Protein AF-A0A8A6FVB4-F1 (afdb_monomer)

Foldseek 3Di:
DKWKAFPVRHTQDDDQAADDLVSVVVSQVVLVHLVGMQMADDLVSYDVVRLLVSLVSCLVRPHDLLSYDDDQDDLSSLLSCVVSPHDQQDADPQLAGNQLNYDPSSVVSCLVVPDAPVSHALCNQFRPDPDPVPPQFTFGSNQADPVDGQEGNLSSLVVCLVSVNQAQVCQVSRGGPHRPLLRCQAPRHDRHPPVSSLSSLRRHLAADDPLVRLPPPSCVQSSLSSLLVNLVNDPDNVVSLVVVVVSCVVVVHDCVVSPSNVVSCCVPPVVNVVVVVVVPPPPPPPDDDD

Solvent-accessible surface area (backbone atoms only — not comparable to full-atom values): 16698 Å² total; per-residue (Å²): 64,39,38,32,21,32,82,85,67,51,78,63,44,76,39,77,86,63,86,56,62,68,62,51,50,50,36,27,58,75,46,75,33,58,90,30,50,45,63,49,48,45,57,76,75,43,60,68,70,56,35,43,52,45,54,54,47,43,50,73,71,65,41,71,62,68,66,53,68,80,85,69,50,53,46,69,46,40,40,47,42,48,74,76,65,37,64,56,81,44,61,44,98,80,48,40,38,55,55,36,70,52,45,71,66,26,50,50,47,43,51,77,71,62,57,62,60,84,80,54,52,58,67,37,25,38,83,86,69,82,80,64,91,69,87,65,69,53,6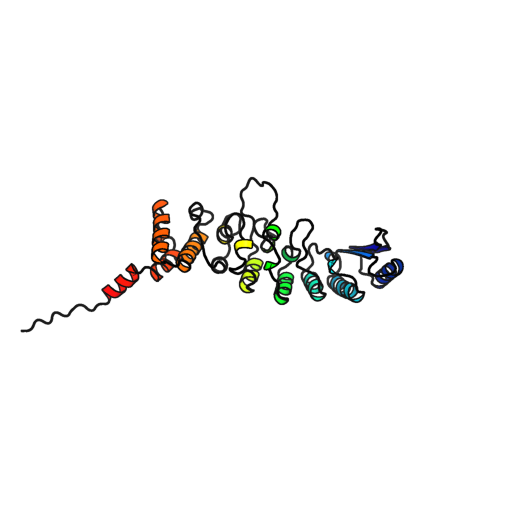6,25,42,66,31,50,28,92,87,41,85,69,22,58,26,62,67,51,47,50,49,33,46,76,69,56,61,46,27,55,91,53,47,72,50,47,31,46,85,51,55,50,70,69,37,38,44,17,91,60,26,35,75,60,55,70,70,54,47,53,53,56,53,66,33,43,75,66,62,79,84,54,78,98,48,51,79,38,80,44,19,66,69,43,35,30,56,49,51,30,46,29,36,74,50,40,93,53,46,62,66,39,48,53,50,54,53,51,53,29,57,73,73,72,49,70,62,82,79,32,61,60,30,47,56,46,45,66,73,63,40,61,66,65,53,49,51,60,58,63,75,66,58,77,80,82,77,81,77,79,83,129

pLDDT: mean 84.88, std 13.74, range [42.31, 97.19]

Radius of gyration: 28.23 Å; Cα contacts (8 Å, |Δi|>4): 369; chains: 1; bounding box: 99×27×80 Å

Secondary structure (DSSP, 8-state):
-EEEEETT--EEEEESS---HHHHHHHHHHTTSGGGEEEEE-GGGS-HHHHHHHHHHHHHTT--GGGS--SS--HHHHHHHHHTT--TTPBPTTS-BGGGGS-HHHHHHHHHTT--GGGS-HHHHS---S--SS-PPPPPGGGB-SSSTT-B-HHHHHHHHHTTSSSTTTGGGS-SSS-HHHHTTSTTT----HHHHHHHHHH-S-----HHHHTSGGGTTHHHHHHHHHHHH-S-HHHHHHHHHHHHHHHT--GGG-HHHHHHHHHH-HHHHHHHHHTTSPP-------

Structure (mmCIF, N/CA/C/O backbone):
data_AF-A0A8A6FVB4-F1
#
_entry.id   AF-A0A8A6FVB4-F1
#
loop_
_atom_site.group_PDB
_atom_site.id
_atom_site.type_symbol
_atom_site.label_atom_id
_atom_site.label_alt_id
_atom_site.label_comp_id
_atom_site.label_asym_id
_atom_site.label_entity_id
_atom_site.label_seq_id
_atom_site.pdbx_PDB_ins_code
_atom_site.Cartn_x
_atom_site.Cartn_y
_atom_site.Cartn_z
_atom_site.occupancy
_atom_site.B_iso_or_equiv
_atom_site.auth_seq_id
_atom_site.auth_comp_id
_atom_site.auth_asym_id
_atom_site.auth_atom_id
_atom_site.pdbx_PDB_model_num
ATOM 1 N N . MET A 1 1 ? -20.499 7.536 20.584 1.00 84.31 1 MET A N 1
ATOM 2 C CA . MET A 1 1 ? -21.683 7.000 21.257 1.00 84.31 1 MET A CA 1
ATOM 3 C C . MET A 1 1 ? -21.314 5.601 21.661 1.00 84.31 1 MET A C 1
ATOM 5 O O . MET A 1 1 ? -20.712 4.905 20.849 1.00 84.31 1 MET A O 1
ATOM 9 N N . MET A 1 2 ? -21.698 5.195 22.862 1.00 88.88 2 MET A N 1
ATOM 10 C CA . MET A 1 2 ? -21.526 3.835 23.335 1.00 88.88 2 MET A CA 1
ATOM 11 C C . MET A 1 2 ? -22.888 3.245 23.672 1.00 88.88 2 MET A C 1
ATOM 13 O O . MET A 1 2 ? -23.734 3.893 24.294 1.00 88.88 2 MET A O 1
ATOM 17 N N . SER A 1 3 ? -23.097 2.004 23.263 1.00 91.31 3 SER A N 1
ATOM 18 C CA . SER A 1 3 ? -24.217 1.189 23.711 1.00 91.31 3 SER A CA 1
ATOM 19 C C . SER A 1 3 ? -23.761 -0.236 23.959 1.00 91.31 3 SER A C 1
ATOM 21 O O . SER A 1 3 ? -22.979 -0.778 23.179 1.00 91.31 3 SER A O 1
ATOM 23 N N . ILE A 1 4 ? -24.294 -0.834 25.019 1.00 92.56 4 ILE A N 1
ATOM 24 C CA . ILE A 1 4 ? -24.081 -2.235 25.369 1.00 92.56 4 ILE A CA 1
ATOM 25 C C . ILE A 1 4 ? -25.423 -2.940 25.290 1.00 92.56 4 ILE A C 1
ATOM 27 O O . ILE A 1 4 ? -26.396 -2.481 25.897 1.00 92.56 4 ILE A O 1
ATOM 31 N N . SER A 1 5 ? -25.463 -4.049 24.566 1.00 94.12 5 SER A N 1
ATOM 32 C CA . SER A 1 5 ? -26.614 -4.952 24.531 1.00 94.12 5 SER A CA 1
ATOM 33 C C . SER A 1 5 ? -26.205 -6.335 25.022 1.00 94.12 5 SER A C 1
ATOM 35 O O . SER A 1 5 ? -25.024 -6.664 24.978 1.00 94.12 5 SER A O 1
ATOM 37 N N . ASP A 1 6 ? -27.154 -7.135 25.504 1.00 92.94 6 ASP A N 1
ATOM 38 C CA . ASP A 1 6 ? -26.913 -8.572 25.661 1.00 92.94 6 ASP A CA 1
ATOM 39 C C . ASP A 1 6 ? -26.906 -9.281 24.294 1.00 92.94 6 ASP A C 1
ATOM 41 O O . ASP A 1 6 ? -27.290 -8.699 23.276 1.00 92.94 6 ASP A O 1
ATOM 45 N N . THR A 1 7 ? -26.523 -10.557 24.270 1.00 89.06 7 THR A N 1
ATOM 46 C CA . THR A 1 7 ? -26.498 -11.388 23.048 1.00 89.06 7 THR A CA 1
ATOM 47 C C . THR A 1 7 ? -27.869 -11.610 22.397 1.00 89.06 7 THR A C 1
ATOM 49 O O . THR A 1 7 ? -27.941 -12.112 21.276 1.00 89.06 7 THR A O 1
ATOM 52 N N . ASN A 1 8 ? -28.970 -11.232 23.059 1.00 91.31 8 ASN A N 1
ATOM 53 C CA . ASN A 1 8 ? -30.320 -11.234 22.484 1.00 91.31 8 ASN A CA 1
ATOM 54 C C . ASN A 1 8 ? -30.717 -9.854 21.923 1.00 91.31 8 ASN A C 1
ATOM 56 O O . ASN A 1 8 ? -31.862 -9.662 21.509 1.00 91.31 8 ASN A O 1
ATOM 60 N N . GLY A 1 9 ? -29.801 -8.881 21.926 1.00 89.38 9 GLY A N 1
ATOM 61 C CA . GLY A 1 9 ? -30.025 -7.520 21.447 1.00 89.38 9 GLY A CA 1
ATOM 62 C C . GLY A 1 9 ? -30.782 -6.621 22.428 1.00 89.38 9 GLY A C 1
ATOM 63 O O . GLY A 1 9 ? -31.207 -5.526 22.052 1.00 89.38 9 GLY A O 1
ATOM 64 N N . LYS A 1 10 ? -30.973 -7.037 23.687 1.00 93.81 10 LYS A N 1
ATOM 65 C CA . LYS A 1 10 ? -31.591 -6.175 24.699 1.00 93.81 10 LYS A CA 1
ATOM 66 C C . LYS A 1 10 ? -30.580 -5.128 25.149 1.00 93.81 10 LYS A C 1
ATOM 68 O O . LYS A 1 10 ? -29.542 -5.461 25.713 1.00 93.81 10 LYS A O 1
ATOM 73 N N . LEU A 1 11 ? -30.923 -3.855 24.971 1.00 94.69 11 LEU A N 1
ATOM 74 C CA . LEU A 1 11 ? -30.103 -2.735 25.428 1.00 94.69 11 LEU A CA 1
ATOM 75 C C . LEU A 1 11 ? -29.958 -2.749 26.961 1.00 94.69 11 LEU A C 1
ATOM 77 O O . LEU A 1 11 ? -30.953 -2.708 27.688 1.00 94.69 11 LEU A O 1
ATOM 81 N N . LEU A 1 12 ? -28.716 -2.768 27.441 1.00 92.75 12 LEU A N 1
ATOM 82 C CA . LEU A 1 12 ? -28.356 -2.752 28.862 1.00 92.75 12 LEU A CA 1
ATOM 83 C C . LEU A 1 12 ? -27.823 -1.391 29.308 1.00 92.75 12 LEU A C 1
ATOM 85 O O . LEU A 1 12 ? -28.055 -0.982 30.444 1.00 92.75 12 LEU A O 1
ATOM 89 N N . TYR A 1 13 ? -27.123 -0.696 28.412 1.00 92.50 13 TYR A N 1
ATOM 90 C CA . TYR A 1 13 ? -26.502 0.595 28.679 1.00 92.50 13 TYR A CA 1
ATOM 91 C C . TYR A 1 13 ? -26.413 1.429 27.403 1.00 92.50 13 TYR A C 1
ATOM 93 O O . TYR A 1 13 ? -26.192 0.899 26.312 1.00 92.50 13 TYR A O 1
ATOM 101 N N . ARG A 1 14 ? -26.559 2.748 27.543 1.00 90.50 14 ARG A N 1
ATOM 102 C CA . ARG A 1 14 ? -26.320 3.712 26.471 1.00 90.50 14 ARG A CA 1
ATOM 103 C C . ARG A 1 14 ? -25.822 5.021 27.060 1.00 90.50 14 ARG A C 1
ATOM 105 O O . ARG A 1 14 ? -26.507 5.607 27.892 1.00 90.50 14 ARG A O 1
ATOM 112 N N . ASN A 1 15 ? -24.693 5.508 26.560 1.00 85.06 15 ASN A N 1
ATOM 113 C CA . ASN A 1 15 ? -24.160 6.815 26.919 1.00 85.06 15 ASN A CA 1
ATOM 114 C C . ASN A 1 15 ? -23.608 7.529 25.677 1.00 85.06 15 ASN A C 1
ATOM 116 O O . ASN A 1 15 ? -23.059 6.920 24.754 1.00 85.06 15 ASN A O 1
ATOM 120 N N . LEU A 1 16 ? -23.834 8.836 25.624 1.00 80.56 16 LEU A N 1
ATOM 121 C CA . LEU A 1 16 ? -23.449 9.704 24.515 1.00 80.56 16 LEU A CA 1
ATOM 122 C C . LEU A 1 16 ? -22.300 10.644 24.872 1.00 80.56 16 LEU A C 1
ATOM 124 O O .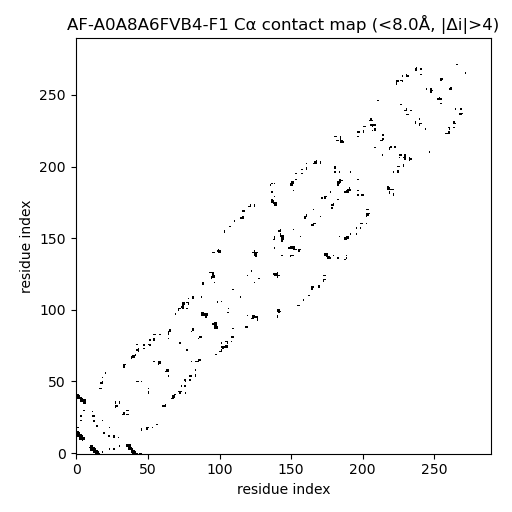 LEU A 1 16 ? -21.694 11.190 23.956 1.00 80.56 16 LEU A O 1
ATOM 128 N N . THR A 1 17 ? -22.025 10.843 26.159 1.00 80.81 17 THR A N 1
ATOM 129 C CA . THR A 1 17 ? -21.147 11.913 26.641 1.00 80.81 17 THR A CA 1
ATOM 130 C C . THR A 1 17 ? -19.840 11.399 27.213 1.00 80.81 17 THR A C 1
ATOM 132 O O . THR A 1 17 ? -18.850 12.108 27.104 1.00 80.81 17 THR A O 1
ATOM 135 N N . GLU A 1 18 ? -19.831 10.192 27.785 1.00 84.88 18 GLU A N 1
ATOM 136 C CA . GLU A 1 18 ? -18.627 9.602 28.379 1.00 84.88 18 GLU A CA 1
ATOM 137 C C . GLU A 1 18 ? -18.590 8.061 28.296 1.00 84.88 18 GLU A C 1
ATOM 139 O O . GLU A 1 18 ? -19.609 7.412 28.030 1.00 84.88 18 GLU A O 1
ATOM 144 N N . ILE A 1 19 ? -17.410 7.485 28.539 1.00 86.00 19 ILE A N 1
ATOM 145 C CA . ILE A 1 19 ? -17.145 6.059 28.764 1.00 86.00 19 ILE A CA 1
ATOM 146 C C . ILE A 1 19 ? -17.158 5.813 30.283 1.00 86.00 19 ILE A C 1
ATOM 148 O O . ILE A 1 19 ? -16.117 5.741 30.939 1.00 86.00 19 ILE A O 1
ATOM 152 N N . ASN A 1 20 ? -18.359 5.704 30.858 1.00 89.69 20 ASN A N 1
ATOM 153 C CA . ASN A 1 20 ? -18.535 5.494 32.298 1.00 89.69 20 ASN A CA 1
ATOM 154 C C . ASN A 1 20 ? -18.229 4.035 32.685 1.00 89.69 20 ASN A C 1
ATOM 156 O O . ASN A 1 20 ? -19.028 3.135 32.430 1.00 89.69 20 ASN A O 1
ATOM 160 N N . GLN A 1 21 ? -17.058 3.800 33.280 1.00 91.75 21 GLN A N 1
ATOM 161 C CA . GLN A 1 21 ? -16.557 2.452 33.577 1.00 91.75 21 GLN A CA 1
ATOM 162 C C . GLN A 1 21 ? -17.437 1.681 34.570 1.00 91.75 21 GLN A C 1
ATOM 164 O O . GLN A 1 21 ? -17.642 0.482 34.376 1.00 91.75 21 GLN A O 1
ATOM 169 N N . ASP A 1 22 ? -17.990 2.355 35.581 1.00 92.88 22 ASP A N 1
ATOM 170 C CA . ASP A 1 22 ? -18.836 1.721 36.597 1.00 92.88 22 ASP A CA 1
ATOM 171 C C . ASP A 1 22 ? -20.142 1.211 35.975 1.00 92.88 22 ASP A C 1
ATOM 173 O O . ASP A 1 22 ? -20.495 0.043 36.141 1.00 92.88 22 ASP A O 1
ATOM 177 N N . ASP A 1 23 ? -20.806 2.037 35.162 1.00 92.19 23 ASP A N 1
ATOM 178 C CA . ASP A 1 23 ? -22.029 1.634 34.460 1.00 92.19 23 ASP A CA 1
ATOM 179 C C . ASP A 1 23 ? -21.782 0.496 33.451 1.00 92.19 23 ASP A C 1
ATOM 181 O O . ASP A 1 23 ? -22.646 -0.362 33.238 1.00 92.19 23 ASP A O 1
ATOM 185 N N . ILE A 1 24 ? -20.599 0.467 32.823 1.00 92.88 24 ILE A N 1
ATOM 186 C CA . ILE A 1 24 ? -20.194 -0.616 31.915 1.00 92.88 24 ILE A CA 1
ATOM 187 C C . ILE A 1 24 ? -20.028 -1.929 32.692 1.00 92.88 24 ILE A C 1
ATOM 189 O O . ILE A 1 24 ? -20.517 -2.969 32.241 1.00 92.88 24 ILE A O 1
ATOM 193 N N . ILE A 1 25 ? -19.383 -1.897 33.863 1.00 94.44 25 ILE A N 1
ATOM 194 C CA . ILE A 1 25 ? -19.253 -3.069 34.745 1.00 94.44 25 ILE A CA 1
ATOM 195 C C . ILE A 1 25 ? -20.639 -3.553 35.177 1.00 94.44 25 ILE A C 1
ATOM 197 O O . ILE A 1 25 ? -20.926 -4.748 35.093 1.00 94.44 25 ILE A O 1
ATOM 201 N N . ASP A 1 26 ? -21.522 -2.639 35.565 1.00 94.81 26 ASP A N 1
ATOM 202 C CA . ASP A 1 26 ? -22.903 -2.942 35.935 1.00 94.81 26 ASP A CA 1
ATOM 203 C C . ASP A 1 26 ? -23.663 -3.649 34.804 1.00 94.81 26 ASP A C 1
ATOM 205 O O . ASP A 1 26 ? -24.354 -4.648 35.033 1.00 94.81 26 ASP A O 1
ATOM 209 N N . ALA A 1 27 ? -23.519 -3.168 33.565 1.00 94.19 27 ALA A N 1
ATOM 210 C CA . ALA A 1 27 ? -24.113 -3.799 32.390 1.00 94.19 27 ALA A CA 1
ATOM 211 C C . ALA A 1 27 ? -23.565 -5.219 32.165 1.00 94.19 27 ALA A C 1
ATOM 213 O O . ALA A 1 27 ? -24.342 -6.145 31.925 1.00 94.19 27 ALA A O 1
ATOM 214 N N . ILE A 1 28 ? -22.251 -5.412 32.313 1.00 93.88 28 ILE A N 1
ATOM 215 C CA . ILE A 1 28 ? -21.594 -6.724 32.204 1.00 93.88 28 ILE A CA 1
ATOM 216 C C . ILE A 1 28 ? -22.111 -7.695 33.269 1.00 93.88 28 ILE A C 1
ATOM 218 O O . ILE A 1 28 ? -22.424 -8.848 32.963 1.00 93.88 28 ILE A O 1
ATOM 222 N N . VAL A 1 29 ? -22.229 -7.242 34.520 1.00 94.50 29 VAL A N 1
ATOM 223 C CA . VAL A 1 29 ? -22.747 -8.058 35.626 1.00 94.50 29 VAL A CA 1
ATOM 224 C C . VAL A 1 29 ? -24.200 -8.456 35.360 1.00 94.50 29 VAL A C 1
ATOM 226 O O . VAL A 1 29 ? -24.547 -9.626 35.524 1.00 94.50 29 VAL A O 1
ATOM 229 N N . ARG A 1 30 ? -25.041 -7.529 34.877 1.00 94.06 30 ARG A N 1
ATOM 230 C CA . ARG A 1 30 ? -26.443 -7.815 34.511 1.00 94.06 30 ARG A CA 1
ATOM 231 C C . ARG A 1 30 ? -26.568 -8.833 33.376 1.00 94.06 30 ARG A C 1
ATOM 233 O O . ARG A 1 30 ? -27.519 -9.610 33.379 1.00 94.06 30 ARG A O 1
ATOM 240 N N . ALA A 1 31 ? -25.621 -8.844 32.439 1.00 94.25 31 ALA A N 1
ATOM 241 C CA . ALA A 1 31 ? -25.533 -9.836 31.367 1.00 94.25 31 ALA A CA 1
ATOM 242 C C . ALA A 1 31 ? -24.949 -11.190 31.818 1.00 94.25 31 ALA A C 1
ATOM 244 O O . ALA A 1 31 ? -24.970 -12.160 31.061 1.00 94.25 31 ALA A O 1
ATOM 245 N N . GLY A 1 32 ? -24.411 -11.285 33.037 1.00 94.25 32 GLY A N 1
ATOM 246 C CA . GLY A 1 32 ? -23.771 -12.502 33.536 1.00 94.25 32 GLY A CA 1
ATOM 247 C C . GLY A 1 32 ? -22.358 -12.739 32.991 1.00 94.25 32 GLY A C 1
ATOM 248 O O . GLY A 1 32 ? -21.908 -13.883 32.980 1.00 94.25 32 GLY A O 1
ATOM 249 N N . GLY A 1 33 ? -21.660 -11.691 32.543 1.00 93.50 33 GLY A N 1
ATOM 250 C CA . GLY A 1 33 ? -20.258 -11.756 32.119 1.00 93.50 33 GLY A CA 1
ATOM 251 C C . GLY A 1 33 ? -19.965 -11.044 30.797 1.00 93.50 33 GLY A C 1
ATOM 252 O O . GLY A 1 33 ? -20.857 -10.791 29.993 1.00 93.50 33 GLY A O 1
ATOM 253 N N . VAL A 1 34 ? -18.683 -10.733 30.566 1.00 93.12 34 VAL A N 1
ATOM 254 C CA . VAL A 1 34 ? -18.222 -9.949 29.400 1.00 93.12 34 VAL A CA 1
ATOM 255 C C . VAL A 1 34 ? -18.472 -10.657 28.064 1.00 93.12 34 VAL A C 1
ATOM 257 O O . VAL A 1 34 ? -18.685 -10.007 27.050 1.00 93.12 34 VAL A O 1
ATOM 260 N N . ASN A 1 35 ? -18.531 -11.990 28.073 1.00 92.25 35 ASN A N 1
ATOM 261 C CA . ASN A 1 35 ? -18.813 -12.799 26.884 1.00 92.25 35 ASN A CA 1
ATOM 262 C C . ASN A 1 35 ? -20.296 -12.785 26.471 1.00 92.25 35 ASN A C 1
ATOM 264 O O . ASN A 1 35 ? -20.642 -13.357 25.443 1.00 92.25 35 ASN A O 1
ATOM 268 N N . ASN A 1 36 ? -21.169 -12.174 27.279 1.00 93.88 36 ASN A N 1
ATOM 269 C CA . ASN A 1 36 ? -22.613 -12.123 27.041 1.00 93.88 36 ASN A CA 1
ATOM 270 C C . ASN A 1 36 ? -23.084 -10.728 26.609 1.00 93.88 36 ASN A C 1
ATOM 272 O O . ASN A 1 36 ? -24.286 -10.454 26.659 1.00 93.88 36 ASN A O 1
ATOM 276 N N . ILE A 1 37 ? -22.157 -9.845 26.230 1.00 91.75 37 ILE A N 1
ATOM 277 C CA . ILE A 1 37 ? -22.471 -8.491 25.788 1.00 91.75 37 ILE A CA 1
ATOM 278 C C . ILE A 1 37 ? -21.871 -8.170 24.425 1.00 91.75 37 ILE A C 1
ATOM 280 O O . ILE A 1 37 ? -20.769 -8.600 24.098 1.00 91.75 37 ILE A O 1
ATOM 284 N N . ASP A 1 38 ? -22.574 -7.314 23.694 1.00 90.44 38 ASP A N 1
ATOM 285 C CA . ASP A 1 38 ? -22.092 -6.656 22.490 1.00 90.44 38 ASP A CA 1
ATOM 286 C C . ASP A 1 38 ? -21.903 -5.167 22.774 1.00 90.44 38 ASP A C 1
ATOM 288 O O . ASP A 1 38 ? -22.841 -4.472 23.188 1.00 90.44 38 ASP A O 1
ATOM 292 N N . ILE A 1 39 ? -20.689 -4.662 22.539 1.00 89.06 39 ILE A N 1
ATOM 293 C CA . ILE A 1 39 ? -20.368 -3.242 22.684 1.00 89.06 39 ILE A CA 1
ATOM 294 C C . ILE A 1 39 ? -20.286 -2.604 21.305 1.00 89.06 39 ILE A C 1
ATOM 296 O O . ILE A 1 39 ? -19.356 -2.849 20.536 1.00 89.06 39 ILE A O 1
ATOM 300 N N . PHE A 1 40 ? -21.216 -1.695 21.031 1.00 87.94 40 PHE A N 1
ATOM 301 C CA . PHE A 1 40 ? -21.043 -0.709 19.976 1.00 87.94 40 PHE A CA 1
ATOM 302 C C . PHE A 1 40 ? -20.422 0.542 20.591 1.00 87.94 40 PHE A C 1
ATOM 304 O O . PHE A 1 40 ? -21.018 1.163 21.472 1.00 87.94 40 PHE A O 1
ATOM 311 N N . ILE A 1 41 ? -19.236 0.921 20.120 1.00 86.12 41 ILE A N 1
ATOM 312 C CA . ILE A 1 41 ? -18.568 2.155 20.518 1.00 86.12 41 ILE A CA 1
ATOM 313 C C . ILE A 1 41 ? -18.049 2.881 19.283 1.00 86.12 41 ILE A C 1
ATOM 315 O O . ILE A 1 41 ? -17.305 2.328 18.480 1.00 86.12 41 ILE A O 1
ATOM 319 N N . ASP A 1 42 ? -18.461 4.133 19.150 1.00 84.56 42 ASP A N 1
ATOM 320 C CA . ASP A 1 42 ? -17.845 5.087 18.239 1.00 84.56 42 ASP A CA 1
ATOM 321 C C . ASP A 1 42 ? -16.823 5.896 19.040 1.00 84.56 42 ASP A C 1
ATOM 323 O O . ASP A 1 42 ? -17.201 6.739 19.856 1.00 84.56 42 ASP A O 1
ATOM 327 N N . LEU A 1 43 ? -15.542 5.562 18.873 1.00 84.62 43 LEU A N 1
ATOM 328 C CA . LEU A 1 43 ? -14.429 6.160 19.613 1.00 84.62 43 LEU A CA 1
ATOM 329 C C . LEU A 1 43 ? -14.089 7.577 19.132 1.00 84.62 43 LEU A C 1
ATOM 331 O O . LEU A 1 43 ? -13.418 8.304 19.862 1.00 84.62 43 LEU A O 1
ATOM 335 N N . ASP A 1 44 ? -14.550 7.972 17.942 1.00 79.31 44 ASP A N 1
ATOM 336 C CA . ASP A 1 44 ? -14.217 9.264 17.334 1.00 79.31 44 ASP A CA 1
ATOM 337 C C . ASP A 1 44 ? -15.050 10.422 17.913 1.00 79.31 44 ASP A C 1
ATOM 339 O O . ASP A 1 44 ? -14.702 11.588 17.729 1.00 79.31 44 ASP A O 1
ATOM 343 N N . VAL A 1 45 ? -16.123 10.136 18.663 1.00 83.88 45 VAL A N 1
ATOM 344 C CA . VAL A 1 45 ? -16.939 11.189 19.302 1.00 83.88 45 VAL A CA 1
ATOM 345 C C . VAL A 1 45 ? -16.450 11.619 20.687 1.00 83.88 45 VAL A C 1
ATOM 347 O O . VAL A 1 45 ? -16.942 12.615 21.216 1.00 83.88 45 VAL A O 1
ATOM 350 N N . TYR A 1 46 ? -15.557 10.849 21.309 1.00 85.75 46 TYR A N 1
ATOM 351 C CA . TYR A 1 46 ? -15.059 11.135 22.652 1.00 85.75 46 TYR A CA 1
ATOM 352 C C . TYR A 1 46 ? -13.744 11.916 22.562 1.00 85.75 46 TYR A C 1
ATOM 354 O O . TYR A 1 46 ? -13.013 11.798 21.572 1.00 85.75 46 TYR A O 1
ATOM 362 N N . PRO A 1 47 ? -13.392 12.711 23.590 1.00 88.69 47 PRO A N 1
ATOM 363 C CA . PRO A 1 47 ? -12.052 13.260 23.704 1.00 88.69 47 PRO A CA 1
ATOM 364 C C . PRO A 1 47 ? -11.011 12.147 23.575 1.00 88.69 47 PRO A C 1
ATOM 366 O O . PRO A 1 47 ? -11.107 11.114 24.228 1.00 88.69 47 PRO A O 1
ATOM 369 N N . GLN A 1 48 ? -9.968 12.379 22.783 1.00 88.88 48 GLN A N 1
ATOM 370 C CA . GLN A 1 48 ? -8.947 11.372 22.480 1.00 88.88 48 GLN A CA 1
ATOM 371 C C . GLN A 1 48 ? -8.400 10.643 23.720 1.00 88.88 48 GLN A C 1
ATOM 373 O O . GLN A 1 48 ? -8.211 9.428 23.692 1.00 88.88 48 GLN A O 1
ATOM 378 N N . LYS A 1 49 ? -8.138 11.380 24.809 1.00 90.75 49 LYS A N 1
ATOM 379 C CA . LYS A 1 49 ? -7.657 10.804 26.073 1.00 90.75 49 LYS A CA 1
ATOM 380 C C . LYS A 1 49 ? -8.637 9.764 26.623 1.00 90.75 49 LYS A C 1
ATOM 382 O O . LYS A 1 49 ? -8.214 8.695 27.046 1.00 90.75 49 LYS A O 1
ATOM 387 N N . GLU A 1 50 ? -9.923 10.079 26.580 1.00 90.94 50 GLU A N 1
ATOM 388 C CA . GLU A 1 50 ? -10.990 9.212 27.059 1.00 90.94 50 GLU A CA 1
ATOM 389 C C . GLU A 1 50 ? -11.141 7.973 26.175 1.00 90.94 50 GLU A C 1
ATOM 391 O O . GLU A 1 50 ? -11.208 6.866 26.699 1.00 90.94 50 GLU A O 1
ATOM 396 N N . SER A 1 51 ? -11.074 8.118 24.847 1.00 90.50 51 SER A N 1
ATOM 397 C CA . SER A 1 51 ? -11.080 6.973 23.924 1.00 90.50 51 SER A CA 1
ATOM 398 C C . SER A 1 51 ? -9.921 6.009 24.200 1.00 90.50 51 SER A C 1
ATOM 400 O O . SER A 1 51 ? -10.119 4.797 24.251 1.00 90.50 51 SER A O 1
ATOM 402 N N . VAL A 1 52 ? -8.712 6.537 24.422 1.0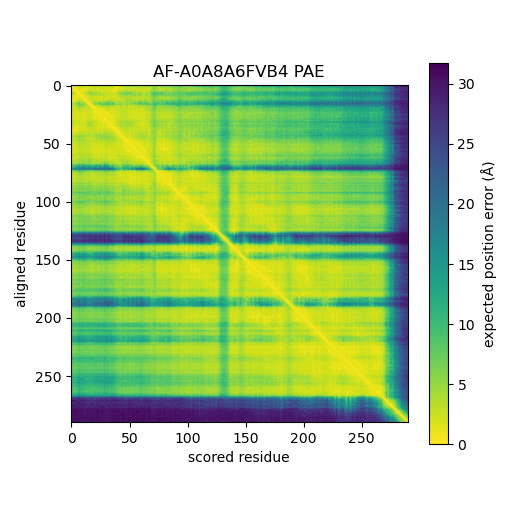0 91.94 52 VAL A N 1
ATOM 403 C CA . VAL A 1 52 ? -7.509 5.748 24.744 1.00 91.94 52 VAL A CA 1
ATOM 404 C C . VAL A 1 52 ? -7.651 5.028 26.089 1.00 91.94 52 VAL A C 1
ATOM 406 O O . VAL A 1 52 ? -7.357 3.836 26.187 1.00 91.94 52 VAL A O 1
ATOM 409 N N . GLU A 1 53 ? -8.116 5.724 27.130 1.00 93.12 53 GLU A N 1
ATOM 410 C CA . GLU A 1 53 ? -8.365 5.121 28.447 1.00 93.12 53 GLU A CA 1
ATOM 411 C C . GLU A 1 53 ? -9.479 4.064 28.380 1.00 93.12 53 GLU A C 1
ATOM 413 O O . GLU A 1 53 ? -9.334 2.984 28.954 1.00 93.12 53 GLU A O 1
ATOM 418 N N . GLY A 1 54 ? -10.531 4.320 27.602 1.00 91.81 54 GLY A N 1
ATOM 419 C CA . GLY A 1 54 ? -11.625 3.391 27.343 1.00 91.81 54 GLY A CA 1
ATOM 420 C C . GLY A 1 54 ? -11.166 2.103 26.660 1.00 91.81 54 GLY A C 1
ATOM 421 O O . GLY A 1 54 ? -11.522 1.020 27.115 1.00 91.81 54 GLY A O 1
ATOM 422 N N . ILE A 1 55 ? -10.318 2.184 25.629 1.00 93.25 55 ILE A N 1
ATOM 423 C CA . ILE A 1 55 ? -9.752 0.995 24.963 1.00 93.25 55 ILE A CA 1
ATOM 424 C C . ILE A 1 55 ? -8.976 0.121 25.961 1.00 93.25 55 ILE A C 1
ATOM 426 O O . ILE 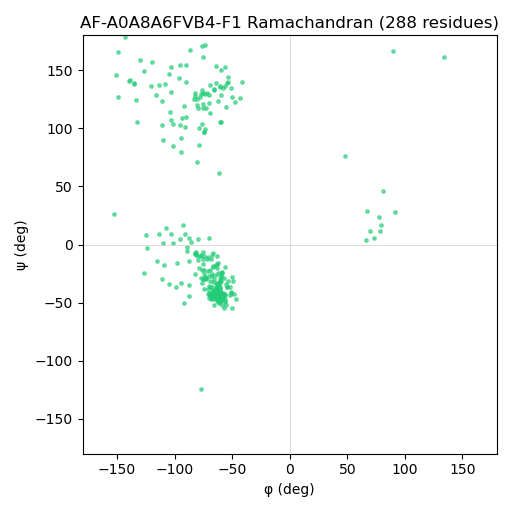A 1 55 ? -9.170 -1.097 26.010 1.00 93.25 55 ILE A O 1
ATOM 430 N N . ARG A 1 56 ? -8.120 0.733 26.790 1.00 95.00 56 ARG A N 1
ATOM 431 C CA . ARG A 1 56 ? -7.343 0.015 27.818 1.00 95.00 56 ARG A CA 1
ATOM 432 C C . ARG A 1 56 ? -8.241 -0.632 28.862 1.00 95.00 56 ARG A C 1
ATOM 434 O O . ARG A 1 56 ? -7.997 -1.769 29.265 1.00 95.00 56 ARG A O 1
ATOM 441 N N . PHE A 1 57 ? -9.280 0.079 29.287 1.00 94.44 57 PHE A N 1
ATOM 442 C CA . PHE A 1 57 ? -10.275 -0.444 30.211 1.00 94.44 57 PHE A CA 1
ATOM 443 C C . PHE A 1 57 ? -11.001 -1.662 29.624 1.00 94.44 57 PHE A C 1
ATOM 445 O O . PHE A 1 57 ? -11.011 -2.714 30.259 1.00 94.44 57 PHE A O 1
ATOM 452 N N . LEU A 1 58 ? -11.507 -1.567 28.389 1.00 92.69 58 LEU A N 1
ATOM 453 C CA . LEU A 1 58 ? -12.167 -2.680 27.696 1.00 92.69 58 LEU A CA 1
ATOM 454 C C . LEU A 1 58 ? -11.254 -3.910 27.605 1.00 92.69 58 LEU A C 1
ATOM 456 O O . LEU A 1 58 ? -11.677 -5.028 27.897 1.00 92.69 58 LEU A O 1
ATOM 460 N N . LYS A 1 59 ? -9.971 -3.712 27.287 1.00 94.31 59 LYS A N 1
ATOM 461 C CA . LYS A 1 59 ? -8.999 -4.808 27.300 1.00 94.31 59 LYS A CA 1
ATOM 462 C C . LYS A 1 59 ? -8.809 -5.405 28.700 1.00 94.31 59 LYS A C 1
ATOM 464 O O . LYS A 1 59 ? -8.748 -6.624 28.841 1.00 94.31 59 LYS A O 1
ATOM 469 N N . THR A 1 60 ? -8.732 -4.559 29.728 1.00 94.50 60 THR A N 1
ATOM 470 C CA . THR A 1 60 ? -8.512 -4.958 31.131 1.00 94.50 60 THR A CA 1
ATOM 471 C C . THR A 1 60 ? -9.648 -5.824 31.672 1.00 94.50 60 THR A C 1
ATOM 473 O O . THR A 1 60 ? -9.394 -6.795 32.380 1.00 94.50 60 THR A O 1
ATOM 476 N N . ILE A 1 61 ? -10.894 -5.522 31.302 1.00 92.31 61 ILE A N 1
ATOM 477 C CA . ILE A 1 61 ? -12.072 -6.314 31.697 1.00 92.31 61 ILE A CA 1
ATOM 478 C C . ILE A 1 61 ? -12.265 -7.581 30.846 1.00 92.31 61 ILE A C 1
ATOM 480 O O . ILE A 1 61 ? -13.260 -8.285 31.006 1.00 92.31 61 ILE A O 1
ATOM 484 N N . GLY A 1 62 ? -11.326 -7.881 29.943 1.00 91.44 62 GLY A N 1
ATOM 485 C CA . GLY A 1 62 ? -11.352 -9.075 29.103 1.00 91.44 62 GLY A CA 1
ATOM 486 C C . GLY A 1 62 ? -12.290 -8.985 27.900 1.00 91.44 62 GLY A C 1
ATOM 487 O O . GLY A 1 62 ? -12.614 -10.023 27.330 1.00 91.44 62 GLY A O 1
ATOM 488 N N . TYR A 1 63 ? -12.725 -7.784 27.502 1.00 91.12 63 TYR A N 1
ATOM 489 C CA . TYR A 1 63 ? -13.501 -7.621 26.275 1.00 91.12 63 TYR A CA 1
ATOM 490 C C . TYR A 1 63 ? -12.616 -7.871 25.049 1.00 91.12 63 TYR A C 1
ATOM 492 O O . TYR A 1 63 ? -11.477 -7.393 24.969 1.00 91.12 63 TYR A O 1
ATOM 500 N N . ASP A 1 64 ? -13.153 -8.600 24.072 1.00 89.12 64 ASP A N 1
ATOM 501 C CA . ASP A 1 64 ? -12.488 -8.798 22.791 1.00 89.12 64 ASP A CA 1
ATOM 502 C C . ASP A 1 64 ? -12.583 -7.522 21.948 1.00 89.12 64 ASP A C 1
ATOM 504 O O . ASP A 1 64 ? -13.568 -7.250 21.258 1.00 89.12 64 ASP A O 1
ATOM 508 N N . ILE A 1 65 ? -11.518 -6.724 22.006 1.00 88.38 65 ILE A N 1
ATOM 509 C CA . ILE A 1 65 ? -11.427 -5.457 21.284 1.00 88.38 65 ILE A CA 1
ATOM 510 C C . ILE A 1 65 ? -11.495 -5.623 19.760 1.00 88.38 65 ILE A C 1
ATOM 512 O O . ILE A 1 65 ? -11.771 -4.638 19.082 1.00 88.38 65 ILE A O 1
ATOM 516 N N . SER A 1 66 ? -11.309 -6.829 19.202 1.00 83.88 66 SER A N 1
ATOM 517 C CA . SER A 1 66 ? -11.469 -7.074 17.759 1.00 83.88 66 SER A CA 1
ATOM 518 C C . SER A 1 66 ? -12.911 -6.853 17.273 1.00 83.88 66 SER A C 1
ATOM 520 O O . SER A 1 66 ? -13.148 -6.626 16.080 1.00 83.88 66 SER A O 1
ATOM 522 N N . ASN A 1 67 ? -13.877 -6.841 18.197 1.00 81.62 67 ASN A N 1
ATOM 523 C CA . ASN A 1 67 ? -15.280 -6.532 17.929 1.00 81.62 67 ASN A CA 1
ATOM 524 C C . ASN A 1 67 ? -15.569 -5.025 17.850 1.00 81.62 67 ASN A C 1
ATOM 526 O O . ASN A 1 67 ? -16.665 -4.634 17.453 1.00 81.62 67 ASN A O 1
ATOM 530 N N . ILE A 1 68 ? -14.601 -4.162 18.178 1.00 82.56 68 ILE A N 1
ATOM 531 C CA . ILE A 1 68 ? -14.752 -2.714 18.015 1.00 82.56 68 ILE A CA 1
ATOM 532 C C . ILE A 1 68 ? -14.748 -2.370 16.519 1.00 82.56 68 ILE A C 1
ATOM 534 O O . ILE A 1 68 ? -13.851 -2.762 15.764 1.00 82.56 68 ILE A O 1
ATOM 538 N N . ASN A 1 69 ? -15.751 -1.608 16.084 1.00 71.12 69 ASN A N 1
ATOM 539 C CA . ASN A 1 69 ? -15.812 -1.087 14.724 1.00 71.12 69 ASN A CA 1
ATOM 540 C C . ASN A 1 69 ? -14.912 0.149 14.596 1.00 71.12 69 ASN A C 1
ATOM 542 O O . ASN A 1 69 ? -15.155 1.168 15.235 1.00 71.12 69 ASN A O 1
ATOM 546 N N . ILE A 1 70 ? -13.893 0.068 13.739 1.00 69.75 70 ILE A N 1
ATOM 547 C CA . ILE A 1 70 ? -13.022 1.197 13.392 1.00 69.75 70 ILE A CA 1
ATOM 548 C C . ILE A 1 70 ? -13.585 1.844 12.132 1.00 69.75 70 ILE A C 1
ATOM 550 O O . ILE A 1 70 ? -13.504 1.247 11.061 1.00 69.75 70 ILE A O 1
ATOM 554 N N . PHE A 1 71 ? -14.162 3.039 12.219 1.00 61.12 71 PHE A N 1
ATOM 555 C CA . PHE A 1 71 ? -14.648 3.748 11.028 1.00 61.12 71 PHE A CA 1
ATOM 556 C C . PHE A 1 71 ? -13.577 4.680 10.460 1.00 61.12 71 PHE A C 1
ATOM 558 O O . PHE A 1 71 ? -13.256 4.565 9.282 1.00 61.12 71 PHE A O 1
ATOM 565 N N . THR A 1 72 ? -12.969 5.520 11.299 1.00 58.69 72 THR A N 1
ATOM 566 C CA . THR A 1 72 ? -12.043 6.584 10.865 1.00 58.69 72 THR A CA 1
ATOM 567 C C . THR A 1 72 ? -11.014 6.948 11.937 1.00 58.69 72 THR A C 1
ATOM 569 O O . THR A 1 72 ? -10.537 8.081 11.959 1.00 58.69 72 THR A O 1
ATOM 572 N N . CYS A 1 73 ? -10.697 6.002 12.834 1.00 60.50 73 CYS A N 1
ATOM 573 C CA . CYS A 1 73 ? -10.075 6.300 14.123 1.00 60.50 73 CYS A CA 1
ATOM 574 C C . CYS A 1 73 ? -8.948 7.331 14.036 1.00 60.50 73 CYS A C 1
ATOM 576 O O . CYS A 1 73 ? -7.978 7.138 13.294 1.00 60.50 73 CYS A O 1
ATOM 578 N N . SER A 1 74 ? -9.065 8.383 14.859 1.00 80.50 74 SER A N 1
ATOM 579 C CA . SER A 1 74 ? -7.971 9.324 15.122 1.00 80.50 74 SER A CA 1
ATOM 580 C C . SER A 1 74 ? -6.648 8.561 15.287 1.00 80.50 74 SER A C 1
ATOM 582 O O . SER A 1 74 ? -6.641 7.500 15.926 1.00 80.50 74 SER A O 1
ATOM 584 N N . PRO A 1 75 ? -5.519 9.061 14.753 1.00 87.69 75 PRO A N 1
ATOM 585 C CA . PRO A 1 75 ? -4.297 8.271 14.670 1.00 87.69 75 PRO A CA 1
ATOM 586 C C . PRO A 1 75 ? -3.839 7.679 16.008 1.00 87.69 75 PRO A C 1
ATOM 588 O O . PRO A 1 75 ? -3.386 6.540 16.065 1.00 87.69 75 PRO A O 1
ATOM 591 N N . ASP A 1 76 ? -4.014 8.421 17.100 1.00 89.75 76 ASP A N 1
ATOM 592 C CA . ASP A 1 76 ? -3.606 7.976 18.432 1.00 89.75 76 ASP A CA 1
ATOM 593 C C . ASP A 1 76 ? -4.549 6.902 19.011 1.00 89.75 76 ASP A C 1
ATOM 595 O O . ASP A 1 76 ? -4.102 6.022 19.745 1.00 89.75 76 ASP A O 1
ATOM 599 N N . ILE A 1 77 ? -5.832 6.926 18.633 1.00 89.69 77 ILE A N 1
ATOM 600 C CA . ILE A 1 77 ? -6.812 5.877 18.960 1.00 89.69 77 ILE A CA 1
ATOM 601 C C . ILE A 1 77 ? -6.458 4.594 18.203 1.00 89.69 77 ILE A C 1
ATOM 603 O O . ILE A 1 77 ? -6.405 3.521 18.802 1.00 89.69 77 ILE A O 1
ATOM 607 N N . GLY A 1 78 ? -6.163 4.705 16.902 1.00 90.06 78 GLY A N 1
ATOM 608 C CA . GLY A 1 78 ? -5.743 3.567 16.082 1.00 90.06 78 GLY A CA 1
ATOM 609 C C . GLY A 1 78 ? -4.465 2.915 16.612 1.00 90.06 78 GLY A C 1
ATOM 610 O O . GLY A 1 78 ? -4.420 1.702 16.787 1.00 90.06 78 GLY A O 1
ATOM 611 N N . VAL A 1 79 ? -3.453 3.715 16.962 1.00 92.19 79 VAL A N 1
ATOM 612 C CA . VAL A 1 79 ? -2.211 3.219 17.582 1.00 92.19 79 VAL A CA 1
ATOM 613 C C . VAL A 1 79 ? -2.485 2.500 18.905 1.00 92.19 79 VAL A C 1
ATOM 615 O O . VAL A 1 79 ? -1.896 1.451 19.163 1.00 92.19 79 VAL A O 1
ATOM 618 N N . GLU A 1 80 ? -3.371 3.029 19.753 1.00 93.38 80 GLU A N 1
ATOM 619 C CA . GLU A 1 80 ? -3.720 2.366 21.012 1.00 93.38 80 GLU A CA 1
ATOM 620 C C . GLU A 1 80 ? -4.437 1.028 20.785 1.00 93.38 80 GLU A C 1
ATOM 622 O O . GLU A 1 80 ? -4.101 0.047 21.445 1.00 93.38 80 GLU A O 1
ATOM 627 N N . LEU A 1 81 ? -5.366 0.950 19.826 1.00 91.88 81 LEU A N 1
ATOM 628 C CA . LEU A 1 81 ? -6.034 -0.306 19.467 1.00 91.88 81 LEU A CA 1
ATOM 629 C C . LEU A 1 81 ? -5.016 -1.385 19.081 1.00 91.88 81 LEU A C 1
ATOM 631 O O . LEU A 1 81 ? -5.075 -2.495 19.613 1.00 91.88 81 LEU A O 1
ATOM 635 N N . ILE A 1 82 ? -4.039 -1.049 18.233 1.00 92.06 82 ILE A N 1
ATOM 636 C CA . ILE A 1 82 ? -2.976 -1.985 17.836 1.00 92.06 82 ILE A CA 1
ATOM 637 C C . ILE A 1 82 ? -2.172 -2.429 19.067 1.00 92.06 82 ILE A C 1
ATOM 639 O O . ILE A 1 82 ? -1.963 -3.624 19.267 1.00 92.06 82 ILE A O 1
ATOM 643 N N . LYS A 1 83 ? -1.779 -1.500 19.948 1.00 92.31 83 LYS A N 1
ATOM 644 C CA . LYS A 1 83 ? -1.043 -1.826 21.186 1.00 92.31 83 LYS A CA 1
ATOM 645 C C . LYS A 1 83 ? -1.802 -2.772 22.116 1.00 92.31 83 LYS A C 1
ATOM 647 O O . LYS A 1 83 ? -1.170 -3.564 22.810 1.00 92.31 83 LYS A O 1
ATOM 652 N N . GLN A 1 84 ? -3.133 -2.714 22.125 1.00 93.12 84 GLN A N 1
ATOM 653 C CA . GLN A 1 84 ? -3.973 -3.629 22.906 1.00 93.12 84 GLN A CA 1
ATOM 654 C C . GLN A 1 84 ? -4.287 -4.956 22.179 1.00 93.12 84 GLN A C 1
ATOM 656 O O . GLN A 1 84 ? -4.978 -5.825 22.732 1.00 93.12 84 GLN A O 1
ATOM 661 N N . GLY A 1 85 ? -3.748 -5.151 20.971 1.00 90.06 85 GLY A N 1
ATOM 662 C CA . GLY A 1 85 ? -3.855 -6.378 20.182 1.00 90.06 85 GLY A CA 1
ATOM 663 C C . GLY A 1 85 ? -5.036 -6.409 19.212 1.00 90.06 85 GLY A C 1
ATOM 664 O O . GLY A 1 85 ? -5.563 -7.488 18.952 1.00 90.06 85 GLY A O 1
ATOM 665 N N . TYR A 1 86 ? -5.495 -5.253 18.722 1.00 90.31 86 TYR A N 1
ATOM 666 C CA . TYR A 1 86 ? -6.523 -5.200 17.683 1.00 90.31 86 TYR A CA 1
ATOM 667 C C . TYR A 1 86 ? -5.994 -5.785 16.369 1.00 90.31 86 TYR A C 1
ATOM 66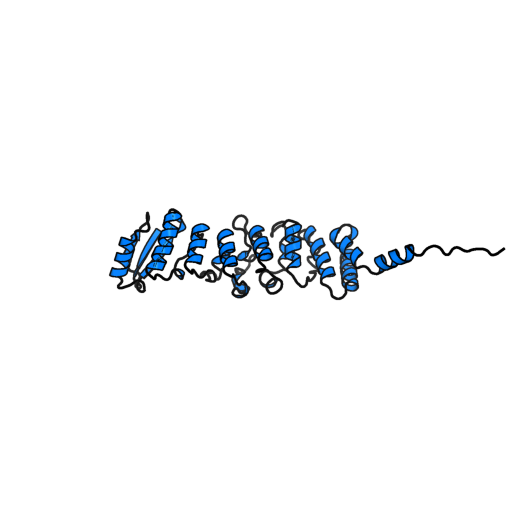9 O O . TYR A 1 86 ? -4.909 -5.423 15.910 1.00 90.31 86 TYR A O 1
ATOM 677 N N . ASP A 1 87 ? -6.780 -6.659 15.742 1.00 88.44 87 ASP A N 1
ATOM 678 C CA . ASP A 1 87 ? -6.413 -7.279 14.472 1.00 88.44 87 ASP A CA 1
ATOM 679 C C . ASP A 1 87 ? -6.654 -6.333 13.284 1.00 88.44 87 ASP A C 1
ATOM 681 O O . ASP A 1 87 ? -7.768 -6.186 12.777 1.00 88.44 87 ASP A O 1
ATOM 685 N N . MET A 1 88 ? -5.575 -5.712 12.808 1.00 87.81 88 MET A N 1
ATOM 686 C CA . MET A 1 88 ? -5.597 -4.818 11.646 1.00 87.81 88 MET A CA 1
ATOM 687 C C . MET A 1 88 ? -5.730 -5.549 10.301 1.00 87.81 88 MET A C 1
ATOM 689 O O . MET A 1 88 ? -5.962 -4.891 9.284 1.00 87.81 88 MET A O 1
ATOM 693 N N . TYR A 1 89 ? -5.617 -6.883 10.274 1.00 90.00 89 TYR A N 1
ATOM 694 C CA . TYR A 1 89 ? -5.856 -7.695 9.074 1.00 90.00 89 TYR A CA 1
ATOM 695 C C . TYR A 1 89 ? -7.344 -7.949 8.818 1.00 90.00 89 TYR A C 1
ATOM 697 O O . TYR A 1 89 ? -7.707 -8.432 7.744 1.00 90.00 89 TYR A O 1
ATOM 705 N N . LYS A 1 90 ? -8.214 -7.603 9.776 1.00 88.94 90 LYS A N 1
ATOM 706 C CA . LYS A 1 90 ? -9.662 -7.754 9.650 1.00 88.94 90 LYS A CA 1
ATOM 707 C C . LYS A 1 90 ? -10.186 -7.069 8.387 1.00 88.94 90 LYS A C 1
ATOM 709 O O . LYS A 1 90 ? -9.797 -5.951 8.035 1.00 88.94 90 LYS A O 1
ATOM 714 N N . LEU A 1 91 ? -11.125 -7.744 7.734 1.00 88.50 91 LEU A N 1
ATOM 715 C CA . LEU A 1 91 ? -11.842 -7.234 6.574 1.00 88.50 91 LEU A CA 1
ATOM 716 C C . LEU A 1 91 ? -13.177 -6.628 7.005 1.00 88.50 91 LEU A C 1
ATOM 718 O O . LEU A 1 91 ? -13.855 -7.121 7.910 1.00 88.50 91 LEU A O 1
ATOM 722 N N . ARG A 1 92 ? -13.565 -5.547 6.336 1.00 84.44 92 ARG A N 1
ATOM 723 C CA . ARG A 1 92 ? -14.906 -4.968 6.427 1.00 84.44 92 ARG A CA 1
ATOM 724 C C . ARG A 1 92 ? -15.903 -5.814 5.624 1.00 84.44 92 ARG A C 1
ATOM 726 O O . ARG A 1 92 ? -15.522 -6.674 4.833 1.00 84.44 92 ARG A O 1
ATOM 733 N N . SER A 1 93 ? -17.197 -5.522 5.767 1.00 83.06 93 SER A N 1
ATOM 734 C CA . SER A 1 93 ? -18.271 -6.207 5.023 1.00 83.06 93 SER A CA 1
ATOM 735 C C . SER A 1 93 ? -18.148 -6.096 3.498 1.00 83.06 93 SER A C 1
ATOM 737 O O . SER A 1 93 ? -18.665 -6.945 2.782 1.00 83.06 93 SER A O 1
ATOM 739 N N . ASN A 1 94 ? -17.449 -5.075 2.998 1.00 82.75 94 ASN A N 1
ATOM 740 C CA . ASN A 1 94 ? -17.146 -4.871 1.580 1.00 82.75 94 ASN A CA 1
ATOM 741 C C . ASN A 1 94 ? -15.794 -5.471 1.148 1.00 82.75 94 ASN A C 1
ATOM 743 O O . ASN A 1 94 ? -15.266 -5.073 0.115 1.00 82.75 94 ASN A O 1
ATOM 747 N N . ASN A 1 95 ? -15.212 -6.379 1.940 1.00 87.12 95 ASN A N 1
ATOM 748 C CA . ASN A 1 95 ? -13.918 -7.025 1.690 1.00 87.12 95 ASN A CA 1
ATOM 749 C C . ASN A 1 95 ? -12.687 -6.089 1.734 1.00 87.12 95 ASN A C 1
ATOM 751 O O . ASN A 1 95 ? -11.564 -6.542 1.500 1.00 87.12 95 ASN A O 1
ATOM 755 N N . LYS A 1 96 ? -12.872 -4.802 2.073 1.00 87.81 96 LYS A N 1
ATOM 756 C CA . LYS A 1 96 ? -11.781 -3.834 2.249 1.00 87.81 96 LYS A CA 1
ATOM 757 C C . LYS A 1 96 ? -11.058 -4.082 3.583 1.00 87.81 96 LYS A C 1
ATOM 759 O O . LYS A 1 96 ? -11.730 -4.162 4.617 1.00 87.81 96 LYS A O 1
ATOM 764 N N . PRO A 1 97 ? -9.719 -4.171 3.602 1.00 89.81 97 PRO A N 1
ATOM 765 C CA . PRO A 1 97 ? -8.943 -4.243 4.837 1.00 89.81 97 PRO A CA 1
ATOM 766 C C . PRO A 1 97 ? -9.144 -3.015 5.721 1.00 89.81 97 PRO A C 1
ATOM 768 O O . PRO A 1 97 ? -9.097 -1.888 5.228 1.00 89.81 97 PRO A O 1
ATOM 771 N N . VAL A 1 98 ? -9.305 -3.213 7.033 1.00 88.00 98 VAL A N 1
ATOM 772 C CA . VAL A 1 98 ? -9.448 -2.102 7.994 1.00 88.00 98 VAL A CA 1
ATOM 773 C C . VAL A 1 98 ? -8.256 -1.144 7.914 1.00 88.00 98 VAL A C 1
ATOM 775 O O . VAL A 1 98 ? -8.450 0.069 7.864 1.00 88.00 98 VAL A O 1
ATOM 778 N N . ILE A 1 99 ? -7.038 -1.686 7.820 1.00 89.06 99 ILE A N 1
ATOM 779 C CA . ILE A 1 99 ? -5.791 -0.916 7.715 1.00 89.06 99 ILE A CA 1
ATOM 780 C C . ILE A 1 99 ? -5.725 0.018 6.493 1.00 89.06 99 ILE A C 1
ATOM 782 O O . ILE A 1 99 ? -5.044 1.041 6.548 1.00 89.06 99 ILE A O 1
ATOM 786 N N . ALA A 1 100 ? -6.432 -0.288 5.400 1.00 87.88 100 ALA A N 1
ATOM 787 C CA . ALA A 1 100 ? -6.388 0.524 4.184 1.00 87.88 100 ALA A CA 1
ATOM 788 C C . ALA A 1 100 ? -6.977 1.932 4.403 1.00 87.88 100 ALA A C 1
ATOM 790 O O . ALA A 1 100 ? -6.524 2.908 3.799 1.00 87.88 100 ALA A O 1
ATOM 791 N N . ASP A 1 101 ? -7.937 2.041 5.328 1.00 82.44 101 ASP A N 1
ATOM 792 C CA . ASP A 1 101 ? -8.608 3.292 5.688 1.00 82.44 101 ASP A CA 1
ATOM 793 C C . ASP A 1 101 ? -7.887 4.092 6.790 1.00 82.44 101 ASP A C 1
ATOM 795 O O . ASP A 1 101 ? -8.400 5.103 7.268 1.00 82.44 101 ASP A O 1
ATOM 799 N N . CYS A 1 102 ? -6.701 3.662 7.221 1.00 86.06 102 CYS A N 1
ATOM 800 C CA . CYS A 1 102 ? -6.029 4.276 8.358 1.00 86.06 102 CYS A CA 1
ATOM 801 C C . CYS A 1 102 ? -5.092 5.434 7.981 1.00 86.06 102 CYS A C 1
ATOM 803 O O . CYS A 1 102 ? -4.531 5.504 6.883 1.00 86.06 102 CYS A O 1
ATOM 805 N N . ASP A 1 103 ? -4.886 6.329 8.951 1.00 87.31 103 ASP A N 1
ATOM 806 C CA . ASP A 1 103 ? -3.867 7.376 8.891 1.00 87.31 103 ASP A CA 1
ATOM 807 C C . ASP A 1 103 ? -2.444 6.790 8.851 1.00 87.31 103 ASP A C 1
ATOM 809 O O . ASP A 1 103 ? -2.164 5.717 9.394 1.00 87.31 103 ASP A O 1
ATOM 813 N N . LEU A 1 104 ? -1.509 7.546 8.268 1.00 90.56 104 LEU A N 1
ATOM 814 C CA . LEU A 1 104 ? -0.094 7.184 8.166 1.00 90.56 104 LEU A CA 1
ATOM 815 C C . LEU A 1 104 ? 0.545 6.785 9.499 1.00 90.56 104 LEU A C 1
ATOM 817 O O . LEU A 1 104 ? 1.397 5.901 9.504 1.00 90.56 104 LEU A O 1
ATOM 821 N N . LYS A 1 105 ? 0.194 7.412 10.630 1.00 91.62 105 LYS A N 1
ATOM 822 C CA . LYS A 1 105 ? 0.768 7.029 11.934 1.00 91.62 105 LYS A CA 1
ATOM 823 C C . LYS A 1 105 ? 0.323 5.633 12.368 1.00 91.62 105 LYS A C 1
ATOM 825 O O . LYS A 1 105 ? 1.125 4.901 12.936 1.00 91.62 105 LYS A O 1
ATOM 830 N N . VAL A 1 106 ? -0.922 5.262 12.081 1.00 91.81 106 VAL A N 1
ATOM 831 C CA . VAL A 1 106 ? -1.453 3.924 12.377 1.00 91.81 106 VAL A CA 1
ATOM 832 C C . VAL A 1 106 ? -0.775 2.898 11.475 1.00 91.81 106 VAL A C 1
ATOM 834 O O . VAL A 1 106 ? -0.298 1.880 11.962 1.00 91.81 106 VAL A O 1
ATOM 837 N N . ILE A 1 107 ? -0.630 3.206 10.180 1.00 92.62 107 ILE A N 1
ATOM 838 C CA . ILE A 1 107 ? 0.106 2.355 9.235 1.00 92.62 107 ILE A CA 1
ATOM 839 C C . ILE A 1 107 ? 1.559 2.166 9.695 1.00 92.62 107 ILE A C 1
ATOM 841 O O . ILE A 1 107 ? 2.051 1.042 9.707 1.00 92.62 107 ILE A O 1
ATOM 845 N N . LYS A 1 108 ? 2.238 3.234 10.137 1.00 94.69 108 LYS A N 1
ATOM 846 C CA . LYS A 1 108 ? 3.594 3.155 10.710 1.00 94.69 108 LYS A CA 1
ATOM 847 C C . LYS A 1 108 ? 3.662 2.229 11.919 1.00 94.69 108 LYS A C 1
ATOM 849 O O . LYS A 1 108 ? 4.612 1.464 12.031 1.00 94.69 108 LYS A O 1
ATOM 854 N N . GLU A 1 109 ? 2.671 2.274 12.802 1.00 94.69 109 GLU A N 1
ATOM 855 C CA . GLU A 1 109 ? 2.616 1.357 13.940 1.00 94.69 109 GLU A CA 1
ATOM 856 C C . GLU A 1 109 ? 2.404 -0.096 13.491 1.00 94.69 109 GLU A C 1
ATOM 858 O O . GLU A 1 109 ? 3.115 -0.978 13.964 1.00 94.69 109 GLU A O 1
ATOM 863 N N . CYS A 1 110 ? 1.522 -0.357 12.519 1.00 93.81 110 CYS A N 1
ATOM 864 C CA . CYS A 1 110 ? 1.381 -1.693 11.929 1.00 93.81 110 CYS A CA 1
ATOM 865 C C . CYS A 1 110 ? 2.705 -2.197 11.335 1.00 93.81 110 CYS A C 1
ATOM 867 O O . CYS A 1 110 ? 3.078 -3.348 11.545 1.00 93.81 110 CYS A O 1
ATOM 869 N N . LEU A 1 111 ? 3.432 -1.338 10.613 1.00 94.81 111 LEU A N 1
ATOM 870 C CA . LEU A 1 111 ? 4.745 -1.660 10.047 1.00 94.81 111 LEU A CA 1
ATOM 871 C C . LEU A 1 111 ? 5.759 -2.005 11.144 1.00 94.81 111 LEU A C 1
ATOM 873 O O . LEU A 1 111 ? 6.446 -3.018 11.036 1.00 94.81 111 LEU A O 1
ATOM 877 N N . ASN A 1 112 ? 5.801 -1.225 12.230 1.00 94.25 112 ASN A N 1
ATOM 878 C CA . ASN A 1 112 ? 6.654 -1.507 13.390 1.00 94.25 112 ASN A CA 1
ATOM 879 C C . ASN A 1 112 ? 6.336 -2.864 14.041 1.00 94.25 112 ASN A C 1
ATOM 881 O O . ASN A 1 112 ? 7.223 -3.485 14.623 1.00 94.25 112 ASN A O 1
ATOM 885 N N . GLN A 1 113 ? 5.090 -3.329 13.933 1.00 92.94 113 GLN A N 1
ATOM 886 C CA . GLN A 1 113 ? 4.647 -4.635 14.431 1.00 92.94 113 GLN A CA 1
ATOM 887 C C . GLN A 1 113 ? 4.754 -5.765 13.392 1.00 92.94 113 GLN A C 1
ATOM 889 O O . GLN A 1 113 ? 4.290 -6.876 13.644 1.00 92.94 113 GLN A O 1
ATOM 894 N N . GLY A 1 114 ? 5.396 -5.515 12.247 1.00 93.19 114 GLY A N 1
ATOM 895 C CA . GLY A 1 114 ? 5.631 -6.529 11.221 1.00 93.19 114 GLY A CA 1
ATOM 896 C C . GLY A 1 114 ? 4.421 -6.776 10.324 1.00 93.19 114 GLY A C 1
ATOM 897 O O . GLY A 1 114 ? 4.069 -7.929 10.079 1.00 93.19 114 GLY A O 1
ATOM 898 N N . LEU A 1 115 ? 3.773 -5.704 9.852 1.00 93.50 115 LEU A N 1
ATOM 899 C CA . LEU A 1 115 ? 2.730 -5.780 8.828 1.00 93.50 115 LEU A CA 1
ATOM 900 C C . LEU A 1 115 ? 3.171 -6.665 7.651 1.00 93.50 115 LEU A C 1
ATOM 902 O O . LEU A 1 115 ? 4.163 -6.385 6.981 1.00 93.50 115 LEU A O 1
ATOM 906 N N . ASP A 1 116 ? 2.381 -7.698 7.384 1.00 91.88 116 ASP A N 1
ATOM 907 C CA . ASP A 1 116 ? 2.595 -8.668 6.321 1.00 91.88 116 ASP A CA 1
ATOM 908 C C . ASP A 1 116 ? 1.527 -8.504 5.240 1.00 91.88 116 ASP A C 1
ATOM 910 O O . ASP A 1 116 ? 0.384 -8.945 5.385 1.00 91.88 116 ASP A O 1
ATOM 914 N N . MET A 1 117 ? 1.917 -7.868 4.135 1.00 91.31 117 MET A N 1
ATOM 915 C CA . MET A 1 117 ? 1.016 -7.622 3.012 1.00 91.31 117 MET A CA 1
ATOM 916 C C . MET A 1 117 ? 0.575 -8.905 2.295 1.00 91.31 117 MET A C 1
ATOM 918 O O . MET A 1 117 ? -0.460 -8.883 1.639 1.00 91.31 117 MET A O 1
ATOM 922 N N . SER A 1 118 ? 1.277 -10.036 2.460 1.00 89.88 118 SER A N 1
ATOM 923 C CA . SER A 1 118 ? 0.899 -11.306 1.815 1.00 89.88 118 SER A CA 1
ATOM 924 C C . SER A 1 118 ? -0.405 -11.908 2.353 1.00 89.88 118 SER A C 1
ATOM 926 O O . SER A 1 118 ? -0.979 -12.809 1.742 1.00 89.88 118 SER A O 1
ATOM 928 N N . LYS A 1 119 ? -0.909 -11.394 3.483 1.00 91.44 119 LYS A N 1
ATOM 929 C CA . LYS A 1 119 ? -2.219 -11.769 4.031 1.00 91.44 119 LYS A CA 1
ATOM 930 C C . LYS A 1 119 ? -3.395 -11.160 3.270 1.00 91.44 119 LYS A C 1
ATOM 932 O O . LYS A 1 119 ? -4.531 -11.568 3.502 1.00 91.44 119 LYS A O 1
ATOM 937 N N . PHE A 1 120 ? -3.142 -10.191 2.394 1.00 91.88 120 PHE A N 1
ATOM 938 C CA . PHE A 1 120 ? -4.164 -9.568 1.570 1.00 91.88 120 PHE A CA 1
ATOM 939 C C . PHE A 1 120 ? -4.084 -10.113 0.152 1.00 91.88 120 PHE A C 1
ATOM 941 O O . PHE A 1 120 ? -3.024 -10.176 -0.459 1.00 91.88 120 PHE A O 1
ATOM 948 N N . THR A 1 121 ? -5.233 -10.512 -0.376 1.00 88.44 121 THR A N 1
ATOM 949 C CA . THR A 1 121 ? -5.353 -10.958 -1.763 1.00 88.44 121 THR A CA 1
ATOM 950 C C . THR A 1 121 ? -5.590 -9.767 -2.688 1.00 88.44 121 THR A C 1
ATOM 952 O O . THR A 1 121 ? -5.996 -8.685 -2.251 1.00 88.44 121 THR A O 1
ATOM 955 N N . LYS A 1 122 ? -5.457 -9.985 -3.999 1.00 85.62 122 LYS A N 1
ATOM 956 C CA . LYS A 1 122 ? -5.830 -8.991 -5.016 1.00 85.62 122 LYS A CA 1
ATOM 957 C C . LYS A 1 122 ? -7.277 -8.493 -4.863 1.00 85.62 122 LYS A C 1
ATOM 959 O O . LYS A 1 122 ? -7.557 -7.328 -5.127 1.00 85.62 122 LYS A O 1
ATOM 964 N N . GLU A 1 123 ? -8.192 -9.326 -4.368 1.00 85.75 123 GLU A N 1
ATOM 965 C CA . GLU A 1 123 ? -9.581 -8.926 -4.088 1.00 85.75 123 GLU A CA 1
ATOM 966 C C . GLU A 1 123 ? -9.728 -7.998 -2.883 1.00 85.75 123 GLU A C 1
ATOM 968 O O . GLU A 1 123 ? -10.702 -7.255 -2.794 1.00 85.75 123 GLU A O 1
ATOM 973 N N . ASN A 1 124 ? -8.765 -8.011 -1.965 1.00 89.25 124 ASN A N 1
ATOM 974 C CA . ASN A 1 124 ? -8.730 -7.078 -0.844 1.00 89.25 124 ASN A CA 1
ATOM 975 C C . ASN A 1 124 ? -8.129 -5.726 -1.248 1.00 89.25 124 ASN A C 1
ATOM 977 O O . ASN A 1 124 ? -8.438 -4.706 -0.636 1.00 89.25 124 ASN A O 1
ATOM 981 N N . HIS A 1 125 ? -7.284 -5.704 -2.283 1.00 88.06 125 HIS A N 1
ATOM 982 C CA . HIS A 1 125 ? -6.695 -4.474 -2.806 1.00 88.06 125 HIS A CA 1
ATOM 983 C C . HIS A 1 125 ? -7.717 -3.624 -3.565 1.00 88.06 125 HIS A C 1
ATOM 985 O O . HIS A 1 125 ? -7.595 -2.406 -3.559 1.00 88.06 125 HIS A O 1
ATOM 991 N N . PHE A 1 126 ? -8.739 -4.218 -4.184 1.00 87.00 126 PHE A N 1
ATOM 992 C CA . PHE A 1 126 ? -9.642 -3.483 -5.069 1.00 87.00 126 PHE A CA 1
ATOM 993 C C . PHE A 1 126 ? -11.107 -3.816 -4.831 1.00 87.00 126 PHE A C 1
ATOM 995 O O . PHE A 1 126 ? -11.504 -4.977 -4.785 1.00 87.00 126 PHE A O 1
ATOM 1002 N N . SER A 1 127 ? -11.953 -2.789 -4.843 1.00 72.00 127 SER A N 1
ATOM 1003 C CA . SER A 1 127 ? -13.391 -2.996 -4.945 1.00 72.00 127 SER A CA 1
ATOM 1004 C C . SER A 1 127 ? -13.743 -3.442 -6.369 1.00 72.00 127 SER A C 1
ATOM 1006 O O . SER A 1 127 ? -13.547 -2.717 -7.356 1.00 72.00 127 SER A O 1
ATOM 1008 N N . PHE A 1 128 ? -14.288 -4.647 -6.508 1.00 59.25 128 PHE A N 1
ATOM 1009 C CA . PHE A 1 128 ? -14.903 -5.114 -7.749 1.00 59.25 128 PHE A CA 1
ATOM 1010 C C . PHE A 1 128 ? -16.327 -4.568 -7.872 1.00 59.25 128 PHE A C 1
ATOM 1012 O O . PHE A 1 128 ? -17.302 -5.300 -7.754 1.00 59.25 128 PHE A O 1
ATOM 1019 N N . TYR A 1 129 ? -16.457 -3.264 -8.118 1.00 51.25 129 TYR A N 1
ATOM 1020 C CA . TYR A 1 129 ? -17.720 -2.735 -8.626 1.00 51.25 129 TYR A CA 1
ATOM 1021 C C . TYR A 1 129 ? -17.835 -3.066 -10.113 1.00 51.25 129 TYR A C 1
ATOM 1023 O O . TYR A 1 129 ? -16.891 -2.853 -10.882 1.00 51.25 129 TYR A O 1
ATOM 1031 N N . ALA A 1 130 ? -18.980 -3.635 -10.485 1.00 43.47 130 ALA A N 1
ATOM 1032 C CA . ALA A 1 130 ? -19.367 -3.845 -11.866 1.00 43.47 130 ALA A CA 1
ATOM 1033 C C . ALA A 1 130 ? -19.423 -2.492 -12.596 1.00 43.47 130 ALA A C 1
ATOM 1035 O O . ALA A 1 130 ? -20.040 -1.549 -12.109 1.00 43.47 130 ALA A O 1
ATOM 1036 N N . GLU A 1 131 ? -18.743 -2.438 -13.742 1.00 42.31 131 GLU A N 1
ATOM 1037 C CA . GLU A 1 131 ? -18.941 -1.488 -14.842 1.00 42.31 131 GLU A CA 1
ATOM 1038 C C . GLU A 1 131 ? -19.044 -0.001 -14.459 1.00 42.31 131 GLU A C 1
ATOM 1040 O O . GLU A 1 131 ? -20.099 0.621 -14.554 1.00 42.31 131 GLU A O 1
ATOM 1045 N N . SER A 1 132 ? -17.902 0.624 -14.148 1.00 44.56 132 SER A N 1
ATOM 1046 C CA . SER A 1 132 ? -17.728 2.009 -14.599 1.00 44.56 132 SER A CA 1
ATOM 1047 C C . SER A 1 132 ? -17.295 1.963 -16.070 1.00 44.56 132 SER A C 1
ATOM 1049 O O . SER A 1 132 ? -16.249 1.379 -16.360 1.00 44.56 132 SER A O 1
ATOM 1051 N N . PRO A 1 133 ? -18.050 2.560 -17.010 1.00 45.53 133 PRO A N 1
ATOM 1052 C CA . PRO A 1 133 ? -17.670 2.618 -18.424 1.00 45.53 133 PRO A CA 1
ATOM 1053 C C . PRO A 1 133 ? -16.435 3.500 -18.676 1.00 45.53 133 PRO A C 1
ATOM 1055 O O . PRO A 1 133 ? -15.896 3.508 -19.780 1.00 45.53 133 PRO A O 1
ATOM 1058 N N . MET A 1 134 ? -15.963 4.236 -17.663 1.00 48.53 134 MET A N 1
ATOM 1059 C CA . MET A 1 134 ? -14.684 4.936 -17.715 1.00 48.53 134 MET A CA 1
ATOM 1060 C C . MET A 1 134 ? -13.608 4.000 -17.163 1.00 48.53 134 MET A C 1
ATOM 1062 O O . MET A 1 134 ? -13.497 3.823 -15.951 1.00 48.53 134 MET A O 1
ATOM 1066 N N . LEU A 1 135 ? -12.852 3.381 -18.073 1.00 48.72 135 LEU A N 1
ATOM 1067 C CA . LEU A 1 135 ? -11.693 2.506 -17.848 1.00 48.72 135 LEU A CA 1
ATOM 1068 C C . LEU A 1 135 ? -10.540 3.237 -17.124 1.00 48.72 135 LEU A C 1
ATOM 1070 O O . LEU A 1 135 ? -9.449 3.396 -17.666 1.00 48.72 135 LEU A O 1
ATOM 1074 N N . ILE A 1 136 ? -10.769 3.713 -15.903 1.00 58.44 136 ILE A N 1
ATOM 1075 C CA . ILE A 1 136 ? -9.727 4.260 -15.035 1.00 58.44 136 ILE A CA 1
ATOM 1076 C C . ILE A 1 136 ? -9.060 3.062 -14.351 1.00 58.44 136 ILE A C 1
ATOM 1078 O O . ILE A 1 136 ? -9.750 2.171 -13.845 1.00 58.44 136 ILE A O 1
ATOM 1082 N N . ASN A 1 137 ? -7.726 2.990 -14.380 1.00 65.94 137 ASN A N 1
ATOM 1083 C CA . ASN A 1 137 ? -7.010 1.939 -13.659 1.00 65.94 137 ASN A CA 1
ATOM 1084 C C . ASN A 1 137 ? -7.437 1.950 -12.185 1.00 65.94 137 ASN A C 1
ATOM 1086 O O . ASN A 1 137 ? -7.591 3.019 -11.595 1.00 65.94 137 ASN A O 1
ATOM 1090 N N . LYS A 1 138 ? -7.631 0.780 -11.578 1.00 76.94 138 LYS A N 1
ATOM 1091 C CA . LYS A 1 138 ? -7.983 0.726 -10.156 1.00 76.94 138 LYS A CA 1
ATOM 1092 C C . LYS A 1 138 ? -6.732 0.991 -9.320 1.00 76.94 138 LYS A C 1
ATOM 1094 O O . LYS A 1 138 ? -5.696 0.385 -9.578 1.00 76.94 138 LYS A O 1
ATOM 1099 N N . ILE A 1 139 ? -6.840 1.860 -8.315 1.00 84.44 139 ILE A N 1
ATOM 1100 C CA . ILE A 1 139 ? -5.813 2.022 -7.277 1.00 84.44 139 ILE A CA 1
ATOM 1101 C C . ILE A 1 139 ? -6.129 1.079 -6.128 1.00 84.44 139 ILE A C 1
ATOM 1103 O O . ILE A 1 139 ? -7.290 0.918 -5.748 1.00 84.44 139 ILE A O 1
ATOM 1107 N N . SER A 1 140 ? -5.084 0.462 -5.578 1.00 89.44 140 SER A N 1
ATOM 1108 C CA . SER A 1 140 ? -5.223 -0.357 -4.384 1.00 89.44 140 SER A CA 1
ATOM 1109 C C . SER A 1 140 ? -5.751 0.493 -3.230 1.00 89.44 140 SER A C 1
ATOM 1111 O O . SER A 1 140 ? -5.244 1.581 -2.974 1.00 89.44 140 SER A O 1
ATOM 1113 N N . HIS A 1 141 ? -6.715 -0.022 -2.477 1.00 88.81 141 HIS A N 1
ATOM 1114 C CA . HIS A 1 141 ? -7.267 0.599 -1.277 1.00 88.81 141 HIS A CA 1
ATOM 1115 C C . HIS A 1 141 ? -6.199 1.074 -0.287 1.00 88.81 141 HIS A C 1
ATOM 1117 O O . HIS A 1 141 ? -6.391 2.073 0.399 1.00 88.81 141 HIS A O 1
ATOM 1123 N N . PHE A 1 142 ? -5.059 0.387 -0.235 1.00 90.75 142 PHE A N 1
ATOM 1124 C CA . PHE A 1 142 ? -3.917 0.749 0.600 1.00 90.75 142 PHE A CA 1
ATOM 1125 C C . PHE A 1 142 ? -3.220 2.046 0.170 1.00 90.75 142 PHE A C 1
ATOM 1127 O O . PHE A 1 142 ? -2.583 2.702 0.989 1.00 90.75 142 PHE A O 1
ATOM 1134 N N . LEU A 1 143 ? -3.336 2.410 -1.103 1.00 90.38 143 LEU A N 1
ATOM 1135 C CA . LEU A 1 143 ? -2.696 3.566 -1.725 1.00 90.38 143 LEU A CA 1
ATOM 1136 C C . LEU A 1 143 ? -3.696 4.665 -2.093 1.00 90.38 143 LEU A C 1
ATOM 1138 O O . LEU A 1 143 ? -3.301 5.675 -2.660 1.00 90.38 143 LEU A O 1
ATOM 1142 N N . GLU A 1 144 ? -4.981 4.486 -1.802 1.00 84.94 144 GLU A N 1
ATOM 1143 C CA . GLU A 1 144 ? -6.017 5.450 -2.154 1.00 84.94 144 GLU A CA 1
ATOM 1144 C C . GLU A 1 144 ? -5.916 6.712 -1.281 1.00 84.94 144 GLU A C 1
ATOM 1146 O O . GLU A 1 144 ? -5.829 6.642 -0.047 1.00 84.94 144 GLU A O 1
ATOM 1151 N N . SER A 1 145 ? -5.927 7.877 -1.934 1.00 77.81 145 SER A N 1
ATOM 1152 C CA . SER A 1 145 ? -5.995 9.173 -1.263 1.00 77.81 145 SER A CA 1
ATOM 1153 C C . SER A 1 145 ? -7.418 9.475 -0.795 1.00 77.81 145 SER A C 1
ATOM 1155 O O . SER A 1 145 ? -8.356 9.501 -1.589 1.00 77.81 145 SER A O 1
ATOM 1157 N N . PHE A 1 146 ? -7.581 9.802 0.491 1.00 68.06 146 PHE A N 1
ATOM 1158 C CA . PHE A 1 146 ? -8.873 10.259 1.025 1.00 68.06 146 PHE A CA 1
ATOM 1159 C C . PHE A 1 146 ? -9.278 11.648 0.524 1.00 68.06 146 PHE A C 1
ATOM 1161 O O . PHE A 1 146 ? -10.450 12.009 0.594 1.00 68.06 146 PHE A O 1
ATOM 1168 N N . GLN A 1 147 ? -8.310 12.454 0.078 1.00 66.88 147 GLN A N 1
ATOM 1169 C CA . GLN A 1 147 ? -8.552 13.839 -0.330 1.00 66.88 147 GLN A CA 1
ATOM 1170 C C . GLN A 1 147 ? -8.953 13.938 -1.799 1.00 66.88 147 GLN A C 1
ATOM 1172 O O . GLN A 1 147 ? -9.770 14.785 -2.146 1.00 66.88 147 GLN A O 1
ATOM 1177 N N . ASN A 1 148 ? -8.396 13.067 -2.645 1.00 68.75 148 ASN A N 1
ATOM 1178 C CA . ASN A 1 148 ? -8.631 13.065 -4.081 1.00 68.75 148 ASN A CA 1
ATOM 1179 C C . ASN A 1 148 ? -8.947 11.643 -4.549 1.00 68.75 148 ASN A C 1
ATOM 1181 O O . ASN A 1 148 ? -8.060 10.797 -4.658 1.00 68.75 148 ASN A O 1
ATOM 1185 N N . ILE A 1 149 ? -10.224 11.403 -4.846 1.00 66.56 149 ILE A N 1
ATOM 1186 C CA . ILE A 1 149 ? -10.701 10.127 -5.388 1.00 66.56 149 ILE A CA 1
ATOM 1187 C C . ILE A 1 149 ? -9.932 9.814 -6.676 1.00 66.56 149 ILE A C 1
ATOM 1189 O O . ILE A 1 149 ? -9.764 10.691 -7.522 1.00 66.56 149 ILE A O 1
ATOM 1193 N N . ASN A 1 150 ? -9.508 8.559 -6.826 1.00 69.06 150 ASN A N 1
ATOM 1194 C CA . ASN A 1 150 ? -8.671 8.054 -7.918 1.00 69.06 150 ASN A CA 1
ATOM 1195 C C . ASN A 1 150 ? -7.212 8.542 -7.935 1.00 69.06 150 ASN A C 1
ATOM 1197 O O . ASN A 1 150 ? -6.526 8.250 -8.903 1.00 69.06 150 ASN A O 1
ATOM 1201 N N . PHE A 1 151 ? -6.695 9.181 -6.881 1.00 78.88 151 PHE A N 1
ATOM 1202 C CA . PHE A 1 151 ? -5.270 9.526 -6.787 1.00 78.88 151 PHE A CA 1
ATOM 1203 C C . PHE A 1 151 ? -4.521 8.611 -5.822 1.00 78.88 151 PHE 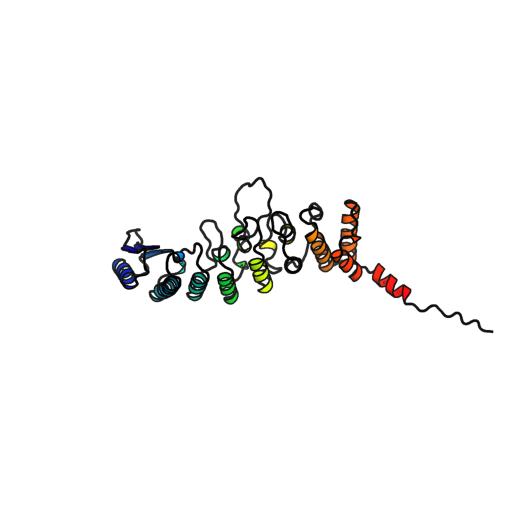A C 1
ATOM 1205 O O . PHE A 1 151 ? -5.054 8.196 -4.787 1.00 78.88 151 PHE A O 1
ATOM 1212 N N . VAL A 1 152 ? -3.254 8.355 -6.143 1.00 86.38 152 VAL A N 1
ATOM 1213 C CA . VAL A 1 152 ? -2.330 7.660 -5.247 1.00 86.38 152 VAL A CA 1
ATOM 1214 C C . VAL A 1 152 ? -1.903 8.592 -4.110 1.00 86.38 152 VAL A C 1
ATOM 1216 O O . VAL A 1 152 ? -1.468 9.721 -4.334 1.00 86.38 152 VAL A O 1
ATOM 1219 N N . ASP A 1 153 ? -2.011 8.121 -2.870 1.00 88.75 153 ASP A N 1
ATOM 1220 C CA . ASP A 1 153 ? -1.421 8.762 -1.700 1.00 88.75 153 ASP A CA 1
ATOM 1221 C C . ASP A 1 153 ? 0.098 8.538 -1.715 1.00 88.75 153 ASP A C 1
ATOM 1223 O O . ASP A 1 153 ? 0.603 7.480 -1.328 1.00 88.75 153 ASP A O 1
ATOM 1227 N N . GLU A 1 154 ? 0.832 9.556 -2.169 1.00 90.62 154 GLU A N 1
ATOM 1228 C CA . GLU A 1 154 ? 2.293 9.517 -2.302 1.00 90.62 154 GLU A CA 1
ATOM 1229 C C . GLU A 1 154 ? 3.004 9.165 -0.996 1.00 90.62 154 GLU A C 1
ATOM 1231 O O . GLU A 1 154 ? 4.024 8.479 -1.009 1.00 90.62 154 GLU A O 1
ATOM 1236 N N . LYS A 1 155 ? 2.463 9.601 0.148 1.00 92.38 155 LYS A N 1
ATOM 1237 C CA . LYS A 1 155 ? 3.086 9.354 1.451 1.00 92.38 155 LYS A CA 1
ATOM 1238 C C . LYS A 1 155 ? 2.905 7.906 1.876 1.00 92.38 155 LYS A C 1
ATOM 1240 O O . LYS A 1 155 ? 3.825 7.343 2.466 1.00 92.38 155 LYS A O 1
ATOM 1245 N N . LYS A 1 156 ? 1.741 7.305 1.602 1.00 92.81 156 LYS A N 1
ATOM 1246 C CA . LYS A 1 156 ? 1.526 5.869 1.842 1.00 92.81 156 LYS A CA 1
ATOM 1247 C C . LYS A 1 156 ? 2.385 5.036 0.897 1.00 92.81 156 LYS A C 1
ATOM 1249 O O . LYS A 1 156 ? 3.033 4.099 1.354 1.00 92.81 156 LYS A O 1
ATOM 1254 N N . LEU A 1 157 ? 2.439 5.417 -0.381 1.00 94.06 157 LEU A N 1
ATOM 1255 C CA . LEU A 1 157 ? 3.283 4.758 -1.374 1.00 94.06 157 LEU A CA 1
ATOM 1256 C C . LEU A 1 157 ? 4.755 4.770 -0.946 1.00 94.06 157 LEU A C 1
ATOM 1258 O O . LEU A 1 157 ? 5.364 3.710 -0.833 1.00 94.06 157 LEU A O 1
ATOM 1262 N N . GLU A 1 158 ? 5.309 5.950 -0.654 1.00 95.75 158 GLU A N 1
ATOM 1263 C CA . GLU A 1 158 ? 6.701 6.080 -0.221 1.00 95.75 158 GLU A CA 1
ATOM 1264 C C . GLU A 1 158 ? 6.960 5.286 1.064 1.00 95.75 158 GLU A C 1
ATOM 1266 O O . GLU A 1 158 ? 7.956 4.574 1.151 1.00 95.75 158 GLU A O 1
ATOM 1271 N N . LEU A 1 159 ? 6.039 5.331 2.033 1.00 96.62 159 LEU A N 1
ATOM 1272 C CA . LEU A 1 159 ? 6.161 4.573 3.276 1.00 96.62 159 LEU A CA 1
ATOM 1273 C C . LEU A 1 159 ? 6.198 3.055 3.042 1.00 96.62 159 LEU A C 1
ATOM 1275 O O . LEU A 1 159 ? 6.999 2.365 3.675 1.00 96.62 159 LEU A O 1
ATOM 1279 N N . PHE A 1 160 ? 5.349 2.514 2.167 1.00 96.19 160 PHE A N 1
ATOM 1280 C CA . PHE A 1 160 ? 5.337 1.077 1.884 1.00 96.19 160 PHE A CA 1
ATOM 1281 C C . PHE A 1 160 ? 6.572 0.607 1.122 1.00 96.19 160 PHE A C 1
ATOM 1283 O O . PHE A 1 160 ? 7.078 -0.477 1.418 1.00 96.19 160 PHE A O 1
ATOM 1290 N N . ILE A 1 161 ? 7.083 1.424 0.199 1.00 96.75 161 ILE A N 1
ATOM 1291 C CA . ILE A 1 161 ? 8.344 1.143 -0.494 1.00 96.75 161 ILE A CA 1
ATOM 1292 C C . ILE A 1 161 ? 9.505 1.182 0.505 1.00 96.75 161 ILE A C 1
ATOM 1294 O O . ILE A 1 161 ? 10.260 0.219 0.615 1.00 96.75 161 ILE A O 1
ATOM 1298 N N . ASP A 1 162 ? 9.625 2.259 1.286 1.00 97.19 162 ASP A N 1
ATOM 1299 C CA . ASP A 1 162 ? 10.758 2.476 2.195 1.00 97.19 162 ASP A CA 1
ATOM 1300 C C . ASP A 1 162 ? 10.785 1.473 3.362 1.00 97.19 162 ASP A C 1
ATOM 1302 O O . ASP A 1 162 ? 11.852 1.156 3.887 1.00 97.19 162 ASP A O 1
ATOM 1306 N N . SER A 1 163 ? 9.625 0.947 3.763 1.00 96.62 163 SER A N 1
ATOM 1307 C CA . SER A 1 163 ? 9.532 -0.132 4.758 1.00 96.62 163 SER A CA 1
ATOM 1308 C C . SER A 1 163 ? 9.753 -1.530 4.173 1.00 96.62 163 SER A C 1
ATOM 1310 O O . SER A 1 163 ? 9.850 -2.496 4.928 1.00 96.62 163 SER A O 1
ATOM 1312 N N . GLY A 1 164 ? 9.827 -1.660 2.846 1.00 95.38 164 GLY A N 1
ATOM 1313 C CA . GLY A 1 164 ? 10.017 -2.931 2.154 1.00 95.38 164 GLY A CA 1
ATOM 1314 C C . GLY A 1 164 ? 8.787 -3.840 2.143 1.00 95.38 164 GLY A C 1
ATOM 1315 O O . GLY A 1 164 ? 8.887 -4.968 1.657 1.00 95.38 164 GLY A O 1
ATOM 1316 N N . VAL A 1 165 ? 7.627 -3.392 2.644 1.00 95.00 165 VAL A N 1
ATOM 1317 C CA . VAL A 1 165 ? 6.386 -4.184 2.558 1.00 95.00 165 VAL A CA 1
ATOM 1318 C C . VAL A 1 165 ? 5.769 -4.145 1.170 1.00 95.00 165 VAL A C 1
ATOM 1320 O O . VAL A 1 165 ? 5.019 -5.053 0.838 1.00 95.00 165 VAL A O 1
ATOM 1323 N N . PHE A 1 166 ? 6.091 -3.134 0.363 1.00 95.00 166 PHE A N 1
ATOM 1324 C CA . PHE A 1 166 ? 5.850 -3.135 -1.074 1.00 95.00 166 PHE A CA 1
ATOM 1325 C C . PHE A 1 166 ? 7.184 -3.403 -1.773 1.00 95.00 166 PHE A C 1
ATOM 1327 O O . PHE A 1 166 ? 8.089 -2.571 -1.766 1.00 95.00 166 PHE A O 1
ATOM 1334 N N . ASN A 1 167 ? 7.318 -4.612 -2.312 1.00 94.38 167 ASN A N 1
ATOM 1335 C CA . ASN A 1 167 ? 8.538 -5.122 -2.925 1.00 94.38 167 ASN A CA 1
ATOM 1336 C C . ASN A 1 167 ? 8.200 -5.986 -4.153 1.00 94.38 167 ASN A C 1
ATOM 1338 O O . ASN A 1 167 ? 7.032 -6.225 -4.463 1.00 94.38 167 ASN A O 1
ATOM 1342 N N . SER A 1 168 ? 9.217 -6.496 -4.843 1.00 94.25 168 SER A N 1
ATOM 1343 C CA . SER A 1 168 ? 9.027 -7.242 -6.089 1.00 94.25 168 SER A CA 1
ATOM 1344 C C . SER A 1 168 ? 8.156 -8.495 -5.969 1.00 94.25 168 SER A C 1
ATOM 1346 O O . SER A 1 168 ? 7.523 -8.891 -6.945 1.00 94.25 168 SER A O 1
ATOM 1348 N N . LYS A 1 169 ? 8.062 -9.100 -4.777 1.00 93.19 169 LYS A N 1
ATOM 1349 C CA . LYS A 1 169 ? 7.273 -10.321 -4.551 1.00 93.19 169 LYS A CA 1
ATOM 1350 C C . LYS A 1 169 ? 5.770 -10.072 -4.531 1.00 93.19 169 LYS A C 1
ATOM 1352 O O . LYS A 1 169 ? 5.022 -11.010 -4.774 1.00 93.19 169 LYS A O 1
ATOM 1357 N N . ASN A 1 170 ? 5.342 -8.857 -4.196 1.00 92.50 170 ASN A N 1
ATOM 1358 C CA . ASN A 1 170 ? 3.927 -8.503 -4.063 1.00 92.50 170 ASN A CA 1
ATOM 1359 C C . ASN A 1 170 ? 3.518 -7.306 -4.925 1.00 92.50 170 ASN A C 1
ATOM 1361 O O . ASN A 1 170 ? 2.390 -6.830 -4.833 1.00 92.50 170 ASN A O 1
ATOM 1365 N N . ALA A 1 171 ? 4.404 -6.825 -5.798 1.00 92.75 171 ALA A N 1
ATOM 1366 C CA . ALA A 1 171 ? 4.120 -5.653 -6.609 1.00 92.75 171 ALA A CA 1
ATOM 1367 C C . ALA A 1 171 ? 2.905 -5.824 -7.526 1.00 92.75 171 ALA A C 1
ATOM 1369 O O . ALA A 1 171 ? 2.074 -4.924 -7.633 1.00 92.75 171 ALA A O 1
ATOM 1370 N N . SER A 1 172 ? 2.741 -7.020 -8.094 1.00 91.31 172 SER A N 1
ATOM 1371 C CA . SER A 1 172 ? 1.602 -7.378 -8.942 1.00 91.31 172 SER A CA 1
ATOM 1372 C C . SER A 1 172 ? 0.248 -7.346 -8.229 1.00 91.31 172 SER A C 1
ATOM 1374 O O . SER A 1 172 ? -0.795 -7.259 -8.885 1.00 91.31 172 SER A O 1
ATOM 1376 N N . ASP A 1 173 ? 0.235 -7.410 -6.895 1.00 91.19 173 ASP A N 1
ATOM 1377 C CA . ASP A 1 173 ? -0.999 -7.326 -6.107 1.00 91.19 173 ASP A CA 1
ATOM 1378 C C . ASP A 1 173 ? -1.532 -5.886 -6.073 1.00 91.19 173 ASP A C 1
ATOM 1380 O O . ASP A 1 173 ? -2.727 -5.658 -5.879 1.00 91.19 173 ASP A O 1
ATOM 1384 N N . PHE A 1 174 ? -0.663 -4.899 -6.314 1.00 90.94 174 PHE A N 1
ATOM 1385 C CA . PHE A 1 174 ? -1.025 -3.487 -6.450 1.00 90.94 174 PHE A CA 1
ATOM 1386 C C . PHE A 1 174 ? -1.366 -3.086 -7.890 1.00 90.94 174 PHE A C 1
ATOM 1388 O O . PHE A 1 174 ? -1.841 -1.970 -8.108 1.00 90.94 174 PHE A O 1
ATOM 1395 N N . ASP A 1 175 ? -1.187 -3.988 -8.857 1.00 89.62 175 ASP A N 1
ATOM 1396 C CA . ASP A 1 175 ? -1.499 -3.730 -10.259 1.00 89.62 175 ASP A CA 1
ATOM 1397 C C . ASP A 1 175 ? -3.000 -3.895 -10.529 1.00 89.62 175 ASP A C 1
ATOM 1399 O O . ASP A 1 175 ? -3.595 -4.953 -10.283 1.00 89.62 175 ASP A O 1
ATOM 1403 N N . GLY A 1 176 ? -3.607 -2.846 -11.085 1.00 84.69 176 GLY A N 1
ATOM 1404 C CA . GLY A 1 176 ? -4.981 -2.867 -11.576 1.00 84.69 176 GLY A CA 1
ATOM 1405 C C . GLY A 1 176 ? -5.095 -3.577 -12.933 1.00 84.69 176 GLY A C 1
ATOM 1406 O O . GLY A 1 176 ? -4.705 -4.731 -13.096 1.00 84.69 176 GLY A O 1
ATOM 1407 N N . TYR A 1 177 ? -5.655 -2.876 -13.918 1.00 82.19 177 TYR A N 1
ATOM 1408 C CA . TYR A 1 177 ? -5.670 -3.268 -15.331 1.00 82.19 177 TYR A CA 1
ATOM 1409 C C . TYR A 1 177 ? -4.309 -3.098 -16.014 1.00 82.19 177 TYR A C 1
ATOM 1411 O O . TYR A 1 177 ? -4.018 -3.804 -16.974 1.00 82.19 177 TYR A O 1
ATOM 1419 N N . VAL A 1 178 ? -3.495 -2.155 -15.535 1.00 84.25 178 VAL A N 1
ATOM 1420 C CA . VAL A 1 178 ? -2.093 -1.979 -15.937 1.00 84.25 178 VAL A CA 1
ATOM 1421 C C . VAL A 1 178 ? -1.206 -1.880 -14.700 1.00 84.25 178 VAL A C 1
ATOM 1423 O O . VAL A 1 178 ? -1.725 -1.532 -13.627 1.00 84.25 178 VAL A O 1
ATOM 1426 N N . PRO A 1 179 ? 0.108 -2.145 -14.837 1.00 89.75 179 PRO A N 1
ATOM 1427 C CA . PRO A 1 179 ? 1.039 -1.987 -13.736 1.00 89.75 179 PRO A CA 1
ATOM 1428 C C . PRO A 1 179 ? 0.967 -0.595 -13.109 1.00 89.75 179 PRO A C 1
ATOM 1430 O O . PRO A 1 179 ? 0.770 0.397 -13.817 1.00 89.75 179 PRO A O 1
ATOM 1433 N N . LEU A 1 180 ? 1.130 -0.507 -11.787 1.00 89.44 180 LEU A N 1
ATOM 1434 C CA . LEU A 1 180 ? 0.939 0.744 -11.042 1.00 89.44 180 LEU A CA 1
ATOM 1435 C C . LEU A 1 180 ? 1.792 1.900 -11.596 1.00 89.44 180 LEU A C 1
ATOM 1437 O O . LEU A 1 180 ? 1.323 3.035 -11.682 1.00 89.44 180 LEU A O 1
ATOM 1441 N N . TYR A 1 181 ? 3.014 1.612 -12.048 1.00 89.00 181 TYR A N 1
ATOM 1442 C CA . TYR A 1 181 ? 3.924 2.610 -12.617 1.00 89.00 181 TYR A CA 1
ATOM 1443 C C . TYR A 1 181 ? 3.463 3.224 -13.952 1.00 89.00 181 TYR A C 1
ATOM 1445 O O . TYR A 1 181 ? 3.908 4.321 -14.271 1.00 89.00 181 TYR A O 1
ATOM 1453 N N . TYR A 1 182 ? 2.549 2.589 -14.698 1.00 84.81 182 TYR A N 1
ATOM 1454 C CA . TYR A 1 182 ? 1.885 3.216 -15.855 1.00 84.81 182 TYR A CA 1
ATOM 1455 C C . TYR A 1 182 ? 0.760 4.168 -15.441 1.00 84.81 182 TYR A C 1
ATOM 1457 O O . TYR A 1 182 ? 0.306 4.988 -16.226 1.00 84.81 182 TYR A O 1
ATOM 1465 N N . PHE A 1 183 ? 0.232 4.035 -14.227 1.00 79.31 183 PHE A N 1
ATOM 1466 C CA . PHE A 1 183 ? -0.914 4.831 -13.801 1.00 79.31 183 PHE A CA 1
ATOM 1467 C C . PHE A 1 183 ? -0.512 6.093 -13.042 1.00 79.31 183 PHE A C 1
ATOM 1469 O O . PHE A 1 183 ? -1.168 7.125 -13.176 1.00 79.31 183 PHE A O 1
ATOM 1476 N N . CYS A 1 184 ? 0.584 6.018 -12.293 1.00 76.44 184 CYS A N 1
ATOM 1477 C CA . CYS A 1 184 ? 1.105 7.057 -11.403 1.00 76.44 184 CYS A CA 1
ATOM 1478 C C . CYS A 1 184 ? 1.687 8.315 -12.086 1.00 76.44 184 CYS A C 1
ATOM 1480 O O . CYS A 1 184 ? 2.262 9.171 -11.411 1.00 76.44 184 CYS A O 1
ATOM 1482 N N . ASP A 1 185 ? 1.574 8.415 -13.409 1.00 73.50 185 ASP A N 1
ATOM 1483 C CA . ASP A 1 185 ? 1.895 9.623 -14.180 1.00 73.50 185 ASP A CA 1
ATOM 1484 C C . ASP A 1 185 ? 0.716 10.119 -15.034 1.00 73.50 185 ASP A C 1
ATOM 1486 O O . ASP A 1 185 ? 0.775 11.191 -15.638 1.00 73.50 185 ASP A O 1
ATOM 1490 N N . SER A 1 186 ? -0.396 9.377 -15.017 1.00 70.94 186 SER A N 1
ATOM 1491 C CA . SER A 1 186 ? -1.588 9.695 -15.794 1.00 70.94 186 SER A CA 1
ATOM 1492 C C . SER A 1 186 ? -2.378 10.856 -15.195 1.00 70.94 186 SER A C 1
ATOM 1494 O O . SER A 1 186 ? -2.314 11.155 -13.998 1.00 70.94 186 SER A O 1
ATOM 1496 N N . ARG A 1 187 ? -3.242 11.465 -16.019 1.00 65.56 187 ARG A N 1
ATOM 1497 C CA . ARG A 1 187 ? -4.206 12.484 -15.563 1.00 65.56 187 ARG A CA 1
ATOM 1498 C C . ARG A 1 187 ? -5.125 11.994 -14.443 1.00 65.56 187 ARG A C 1
ATOM 1500 O O . ARG A 1 187 ? -5.703 12.820 -13.739 1.00 65.56 187 ARG A O 1
ATOM 1507 N N . TYR A 1 188 ? -5.252 10.679 -14.286 1.00 60.88 188 TYR A N 1
ATOM 1508 C CA . TYR A 1 188 ? -6.120 10.057 -13.302 1.00 60.88 188 TYR A CA 1
ATOM 1509 C C . TYR A 1 188 ? -5.369 9.616 -12.045 1.00 60.88 188 TYR A C 1
ATOM 1511 O O . TYR A 1 188 ? -5.931 9.779 -10.978 1.00 60.88 188 TYR A O 1
ATOM 1519 N N . GLY A 1 189 ? -4.127 9.124 -12.137 1.00 60.12 189 GLY A N 1
ATOM 1520 C CA . GLY A 1 189 ? -3.389 8.550 -10.998 1.00 60.12 189 GLY A CA 1
ATOM 1521 C C . GLY A 1 189 ? -2.555 9.516 -10.162 1.00 60.12 189 GLY A C 1
ATOM 1522 O O . GLY A 1 189 ? -1.989 9.113 -9.144 1.00 60.12 189 GLY A O 1
ATOM 1523 N N . GLY A 1 190 ? -2.514 10.789 -10.552 1.00 68.00 190 GLY A N 1
ATOM 1524 C CA . GLY A 1 190 ? -1.631 11.792 -9.965 1.00 68.00 190 GLY A CA 1
ATOM 1525 C C . GLY A 1 190 ? -0.285 11.860 -10.677 1.00 68.00 190 GLY A C 1
ATOM 1526 O O . GLY A 1 190 ? 0.053 10.996 -11.475 1.00 68.00 190 GLY A O 1
ATOM 1527 N N . LYS A 1 191 ? 0.474 12.926 -10.403 1.00 80.31 191 LYS A N 1
ATOM 1528 C CA . LYS A 1 191 ? 1.829 13.122 -10.929 1.00 80.31 191 LYS A CA 1
ATOM 1529 C C . LYS A 1 191 ? 2.823 12.973 -9.788 1.00 80.31 191 LYS A C 1
ATOM 1531 O O . LYS A 1 191 ? 3.140 13.966 -9.137 1.00 80.31 191 LYS A O 1
ATOM 1536 N N . LEU A 1 192 ? 3.303 11.748 -9.556 1.00 86.75 192 LEU A N 1
ATOM 1537 C CA . LEU A 1 192 ? 4.323 11.499 -8.528 1.00 86.75 192 LEU A CA 1
ATOM 1538 C C . LEU A 1 192 ? 5.559 12.370 -8.769 1.00 86.75 192 LEU A C 1
ATOM 1540 O O . LEU A 1 192 ? 5.889 12.648 -9.915 1.00 86.75 192 LEU A O 1
ATOM 1544 N N . SER A 1 193 ? 6.329 12.725 -7.745 1.00 89.38 193 SER A N 1
ATOM 1545 C CA . SER A 1 193 ? 7.678 13.271 -7.991 1.00 89.38 193 SER A CA 1
ATOM 1546 C C . SER A 1 193 ? 8.569 12.271 -8.755 1.00 89.38 193 SER A C 1
ATOM 1548 O O . SER A 1 193 ? 8.423 11.063 -8.573 1.00 89.38 193 SER A O 1
ATOM 1550 N N . ASP A 1 194 ? 9.524 12.749 -9.567 1.00 90.19 194 ASP A N 1
ATOM 1551 C CA . ASP A 1 194 ? 10.485 11.888 -10.298 1.00 90.19 194 ASP A CA 1
ATOM 1552 C C . ASP A 1 194 ? 11.181 10.889 -9.368 1.00 90.19 194 ASP A C 1
ATOM 1554 O O . ASP A 1 194 ? 11.326 9.709 -9.676 1.00 90.19 194 ASP A O 1
ATOM 1558 N N . LYS A 1 195 ? 11.555 11.360 -8.173 1.00 93.19 195 LYS A N 1
ATOM 1559 C CA . LYS A 1 195 ? 12.187 10.543 -7.136 1.00 93.19 195 LYS A CA 1
ATOM 1560 C C . LYS A 1 195 ? 11.292 9.384 -6.693 1.00 93.19 195 LYS A C 1
ATOM 1562 O O . LYS A 1 195 ? 11.785 8.276 -6.497 1.00 93.19 195 LYS A O 1
ATOM 1567 N N . LEU A 1 196 ? 10.000 9.637 -6.485 1.00 93.50 196 LEU A N 1
ATOM 1568 C CA . LEU A 1 196 ? 9.067 8.602 -6.041 1.00 93.50 196 LEU A CA 1
ATOM 1569 C C . LEU A 1 196 ? 8.680 7.657 -7.186 1.00 93.50 196 LEU A C 1
ATOM 1571 O O . LEU A 1 196 ? 8.502 6.466 -6.948 1.00 93.50 196 LEU A O 1
ATOM 1575 N N . LEU A 1 197 ? 8.611 8.158 -8.420 1.00 92.50 197 LEU A N 1
ATOM 1576 C CA . LEU A 1 197 ? 8.392 7.327 -9.599 1.00 92.50 197 LEU A CA 1
ATOM 1577 C C . LEU A 1 197 ? 9.566 6.366 -9.847 1.00 92.50 197 LEU A C 1
ATOM 1579 O O . LEU A 1 197 ? 9.334 5.175 -10.043 1.00 92.50 197 LEU A O 1
ATOM 1583 N N . ASP A 1 198 ? 10.814 6.840 -9.758 1.00 93.38 198 ASP A N 1
ATOM 1584 C CA . ASP A 1 198 ? 11.998 5.974 -9.863 1.00 93.38 198 ASP A CA 1
ATOM 1585 C C . ASP A 1 198 ? 12.033 4.940 -8.725 1.00 93.38 198 ASP A C 1
ATOM 1587 O O . ASP A 1 198 ? 12.268 3.759 -8.976 1.00 93.38 198 ASP A O 1
ATOM 1591 N N . LYS A 1 199 ? 11.697 5.337 -7.484 1.00 95.69 199 LYS A N 1
ATOM 1592 C CA . LYS A 1 199 ? 11.510 4.390 -6.368 1.00 95.69 199 LYS A CA 1
ATOM 1593 C C . LYS A 1 199 ? 10.485 3.304 -6.712 1.00 95.69 199 LYS A C 1
ATOM 1595 O O . LYS A 1 199 ? 10.798 2.128 -6.565 1.00 95.69 199 LYS A O 1
ATOM 1600 N N . LEU A 1 200 ? 9.292 3.687 -7.173 1.00 94.81 200 LEU A N 1
ATOM 1601 C CA . LEU A 1 200 ? 8.213 2.761 -7.529 1.00 94.81 200 LEU A CA 1
ATOM 1602 C C . LEU A 1 200 ? 8.637 1.797 -8.640 1.00 94.81 200 LEU A C 1
ATOM 1604 O O . LEU A 1 200 ? 8.449 0.594 -8.512 1.00 94.81 200 LEU A O 1
ATOM 1608 N N . ILE A 1 201 ? 9.227 2.299 -9.721 1.00 94.38 201 ILE A N 1
ATOM 1609 C CA . ILE A 1 201 ? 9.653 1.462 -10.848 1.00 94.38 201 ILE A CA 1
ATOM 1610 C C . ILE A 1 201 ? 10.745 0.467 -10.423 1.00 94.38 201 ILE A C 1
ATOM 1612 O O . ILE A 1 201 ? 10.745 -0.679 -10.871 1.00 94.38 201 ILE A O 1
ATOM 1616 N N . ASN A 1 202 ? 11.628 0.858 -9.501 1.00 95.12 202 ASN A N 1
ATOM 1617 C CA . ASN A 1 202 ? 12.665 -0.020 -8.958 1.00 95.12 202 ASN A CA 1
ATOM 1618 C C . ASN A 1 202 ? 12.139 -1.107 -8.005 1.00 95.12 202 ASN A C 1
ATOM 1620 O O . ASN A 1 202 ? 12.882 -2.041 -7.708 1.00 95.12 202 ASN A O 1
ATOM 1624 N N . VAL A 1 203 ? 10.881 -1.028 -7.554 1.00 96.00 203 VAL A N 1
ATOM 1625 C CA . VAL A 1 203 ? 10.230 -2.117 -6.804 1.00 96.00 203 VAL A CA 1
ATOM 1626 C C . VAL A 1 203 ? 10.024 -3.352 -7.682 1.00 96.00 203 VAL A C 1
ATOM 1628 O O . VAL A 1 203 ? 10.068 -4.474 -7.183 1.00 96.00 203 VAL A O 1
ATOM 1631 N N . TYR A 1 204 ? 9.803 -3.164 -8.982 1.00 95.38 204 TYR A N 1
ATOM 1632 C CA . TYR A 1 204 ? 9.554 -4.258 -9.910 1.00 95.38 204 TYR A CA 1
ATOM 1633 C C . TYR A 1 204 ? 10.886 -4.879 -10.360 1.00 95.38 204 TYR A C 1
ATOM 1635 O O . TYR A 1 204 ? 11.797 -4.188 -10.837 1.00 95.38 204 TYR A O 1
ATOM 1643 N N . ASP A 1 205 ? 10.992 -6.206 -10.227 1.00 92.94 205 ASP A N 1
ATOM 1644 C CA . ASP A 1 205 ? 12.170 -6.969 -10.676 1.00 92.94 205 ASP A CA 1
ATOM 1645 C C . ASP A 1 205 ? 12.278 -6.992 -12.203 1.00 92.94 205 ASP A C 1
ATOM 1647 O O . ASP A 1 205 ? 13.377 -7.006 -12.756 1.00 92.94 205 ASP A O 1
ATOM 1651 N N . LYS A 1 206 ? 11.130 -6.960 -12.883 1.00 90.75 206 LYS A N 1
ATOM 1652 C CA . LYS A 1 206 ? 11.027 -6.919 -14.335 1.00 90.75 206 LYS A CA 1
ATOM 1653 C C . LYS A 1 206 ? 9.990 -5.884 -14.748 1.00 90.75 206 LYS A C 1
ATOM 1655 O O . LYS A 1 206 ? 8.926 -5.785 -14.139 1.00 90.75 206 LYS A O 1
ATOM 1660 N N . ILE A 1 207 ? 10.310 -5.144 -15.801 1.00 92.56 207 ILE A N 1
ATOM 1661 C CA . ILE A 1 207 ? 9.385 -4.236 -16.473 1.00 92.56 207 ILE A CA 1
ATOM 1662 C C . ILE A 1 207 ? 9.020 -4.837 -17.821 1.00 92.56 207 ILE A C 1
ATOM 1664 O O . ILE A 1 207 ? 9.891 -5.337 -18.531 1.00 92.56 207 ILE A O 1
ATOM 1668 N N . ASP A 1 208 ? 7.744 -4.757 -18.175 1.00 88.62 208 ASP A N 1
ATOM 1669 C CA . ASP A 1 208 ? 7.262 -5.079 -19.511 1.00 88.62 208 ASP A CA 1
ATOM 1670 C C . ASP A 1 208 ? 6.739 -3.788 -20.165 1.00 88.62 208 ASP A C 1
ATOM 1672 O O . ASP A 1 208 ? 6.072 -2.956 -19.536 1.00 88.62 208 ASP A O 1
ATOM 1676 N N . ILE A 1 209 ? 7.072 -3.599 -21.443 1.00 93.50 209 ILE A N 1
ATOM 1677 C CA . ILE A 1 209 ? 6.574 -2.469 -22.229 1.00 93.50 209 ILE A CA 1
ATOM 1678 C C . ILE A 1 209 ? 5.190 -2.831 -22.773 1.00 93.50 209 ILE A C 1
ATOM 1680 O O . ILE A 1 209 ? 5.028 -3.844 -23.448 1.00 93.50 209 ILE A O 1
ATOM 1684 N N . ILE A 1 210 ? 4.195 -1.987 -22.500 1.00 91.62 210 ILE A N 1
ATOM 1685 C CA . ILE A 1 210 ? 2.866 -2.075 -23.103 1.00 91.62 210 ILE A CA 1
ATOM 1686 C C . ILE A 1 210 ? 2.875 -1.134 -24.307 1.00 91.62 210 ILE A C 1
ATOM 1688 O O . ILE A 1 210 ? 2.621 0.060 -24.153 1.00 91.62 210 ILE A O 1
ATOM 1692 N N . GLU A 1 211 ? 3.211 -1.660 -25.488 1.00 90.81 211 GLU A N 1
ATOM 1693 C CA . GLU A 1 211 ? 3.400 -0.860 -26.713 1.00 90.81 211 GLU A CA 1
ATOM 1694 C C . GLU A 1 211 ? 2.210 0.062 -27.008 1.00 90.81 211 GLU A C 1
ATOM 1696 O O . GLU A 1 211 ? 2.401 1.246 -27.262 1.00 90.81 211 GLU A O 1
ATOM 1701 N N . ASP A 1 212 ? 0.982 -0.444 -26.859 1.00 87.50 212 ASP A N 1
ATOM 1702 C CA . ASP A 1 212 ? -0.251 0.316 -27.119 1.00 87.50 212 ASP A CA 1
ATOM 1703 C C . ASP A 1 212 ? -0.489 1.479 -26.133 1.00 87.50 212 ASP A C 1
ATOM 1705 O O . ASP A 1 212 ? -1.446 2.236 -26.286 1.00 87.50 212 ASP A O 1
ATOM 1709 N N . ARG A 1 213 ? 0.328 1.604 -25.078 1.00 86.25 213 ARG A N 1
ATOM 1710 C CA . ARG A 1 213 ? 0.173 2.620 -24.022 1.00 86.25 213 ARG A CA 1
ATOM 1711 C C . ARG A 1 213 ? 1.414 3.459 -23.770 1.00 86.25 213 ARG A C 1
ATOM 1713 O O . ARG A 1 213 ? 1.282 4.558 -23.243 1.00 86.25 213 ARG A O 1
ATOM 1720 N N . ILE A 1 214 ? 2.608 2.972 -24.091 1.00 90.69 214 ILE A N 1
ATOM 1721 C CA . ILE A 1 214 ? 3.865 3.623 -23.693 1.00 90.69 214 ILE A CA 1
ATOM 1722 C C . ILE A 1 214 ? 4.039 5.032 -24.288 1.00 90.69 214 ILE A C 1
ATOM 1724 O O . ILE A 1 214 ? 4.708 5.869 -23.687 1.00 90.69 214 ILE A O 1
ATOM 1728 N N . PHE A 1 215 ? 3.378 5.319 -25.414 1.00 90.38 215 PHE A N 1
ATOM 1729 C CA . PHE A 1 215 ? 3.342 6.641 -26.051 1.00 90.38 215 PHE A CA 1
ATOM 1730 C C . PHE A 1 215 ? 2.030 7.415 -25.835 1.00 90.38 215 PHE A C 1
ATOM 1732 O O . PHE A 1 215 ? 1.832 8.461 -26.451 1.00 90.38 215 PHE A O 1
ATOM 1739 N N . ASP A 1 216 ? 1.135 6.939 -24.962 1.00 86.31 216 ASP A N 1
ATOM 1740 C CA . ASP A 1 216 ? -0.029 7.723 -24.536 1.00 86.31 216 ASP A CA 1
ATOM 1741 C C . ASP A 1 216 ? 0.458 9.049 -23.912 1.00 86.31 216 ASP A C 1
ATOM 1743 O O . ASP A 1 216 ? 1.384 9.017 -23.093 1.00 86.31 216 ASP A O 1
ATOM 1747 N N . PRO A 1 217 ? -0.136 10.210 -24.253 1.00 81.69 217 PRO A N 1
ATOM 1748 C CA . PRO A 1 217 ? 0.166 11.485 -23.599 1.00 81.69 217 PRO A CA 1
ATOM 1749 C C . PRO A 1 217 ? 0.123 11.436 -22.066 1.00 81.69 217 PRO A C 1
ATOM 1751 O O . PRO A 1 217 ? 0.822 12.197 -21.402 1.00 81.69 217 PRO A O 1
ATOM 1754 N N . ASP A 1 218 ? -0.674 10.534 -21.492 1.00 78.56 218 ASP A N 1
ATOM 1755 C CA . ASP A 1 218 ? -0.751 10.328 -20.045 1.00 78.56 218 ASP A CA 1
ATOM 1756 C C . ASP A 1 218 ? 0.500 9.651 -19.448 1.00 78.56 218 ASP A C 1
ATOM 1758 O O . ASP A 1 218 ? 0.641 9.625 -18.231 1.00 78.56 218 ASP A O 1
ATOM 1762 N N . ASN A 1 219 ? 1.412 9.129 -20.273 1.00 80.81 219 ASN A N 1
ATOM 1763 C CA . ASN A 1 219 ? 2.652 8.464 -19.859 1.00 80.81 219 ASN A CA 1
ATOM 1764 C C . ASN A 1 219 ? 3.913 9.238 -20.252 1.00 80.81 219 ASN A C 1
ATOM 1766 O O . ASN A 1 219 ? 5.010 8.695 -20.142 1.00 80.81 219 ASN A O 1
ATOM 1770 N N . GLU A 1 220 ? 3.789 10.474 -20.741 1.00 80.69 220 GLU A N 1
ATOM 1771 C CA . GLU A 1 220 ? 4.891 11.207 -21.374 1.00 80.69 220 GLU A CA 1
ATOM 1772 C C . GLU A 1 220 ? 6.173 11.226 -20.526 1.00 80.69 220 GLU A C 1
ATOM 1774 O O . GLU A 1 220 ? 7.260 10.997 -21.061 1.00 80.69 220 GLU A O 1
ATOM 1779 N N . ARG A 1 221 ? 6.047 11.419 -19.206 1.00 83.31 221 ARG A N 1
ATOM 1780 C CA . ARG A 1 221 ? 7.189 11.434 -18.288 1.00 83.31 221 ARG A CA 1
ATOM 1781 C C . ARG A 1 221 ? 7.541 10.029 -17.794 1.00 83.31 221 ARG A C 1
ATOM 1783 O O . ARG A 1 221 ? 8.717 9.676 -17.792 1.00 83.31 221 ARG A O 1
ATOM 1790 N N . ALA A 1 222 ? 6.566 9.200 -17.415 1.00 87.38 222 ALA A N 1
ATOM 1791 C CA . ALA A 1 222 ? 6.817 7.829 -16.956 1.00 87.38 222 ALA A CA 1
ATOM 1792 C C . ALA A 1 222 ? 7.491 6.946 -18.005 1.00 87.38 222 ALA A C 1
ATOM 1794 O O . ALA A 1 222 ? 8.297 6.089 -17.644 1.00 87.38 222 ALA A O 1
ATOM 1795 N N . LYS A 1 223 ? 7.221 7.193 -19.288 1.00 91.25 223 LYS A N 1
ATOM 1796 C CA . LYS A 1 223 ? 7.844 6.531 -20.436 1.00 91.25 223 LYS A CA 1
ATOM 1797 C C . LYS A 1 223 ? 9.364 6.443 -20.300 1.00 91.25 223 LYS A C 1
ATOM 1799 O O . LYS A 1 223 ? 9.930 5.368 -20.481 1.00 91.25 223 LYS A O 1
ATOM 1804 N N . ASP A 1 224 ? 10.010 7.546 -19.926 1.00 92.06 224 ASP A N 1
ATOM 1805 C CA . ASP A 1 224 ? 11.471 7.627 -19.850 1.00 92.06 224 ASP A CA 1
ATOM 1806 C C . ASP A 1 224 ? 12.038 6.725 -18.732 1.00 92.06 224 ASP A C 1
ATOM 1808 O O . ASP A 1 224 ? 13.020 6.000 -18.912 1.00 92.06 224 ASP A O 1
ATOM 1812 N N . PHE A 1 225 ? 11.348 6.668 -17.588 1.00 93.94 225 PHE A N 1
ATOM 1813 C CA . PHE A 1 225 ? 11.703 5.774 -16.481 1.00 93.94 225 PHE A CA 1
ATOM 1814 C C . PHE A 1 225 ? 11.418 4.300 -16.805 1.00 93.94 225 PHE A C 1
ATOM 1816 O O . PHE A 1 225 ? 12.200 3.422 -16.428 1.00 93.94 225 PHE A O 1
ATOM 1823 N N . ILE A 1 226 ? 10.316 4.021 -17.509 1.00 95.12 226 ILE A N 1
ATOM 1824 C CA . ILE A 1 226 ? 9.925 2.670 -17.931 1.00 95.12 226 ILE A CA 1
ATOM 1825 C C . ILE A 1 226 ? 10.968 2.102 -18.893 1.00 95.12 226 ILE A C 1
ATOM 1827 O O . ILE A 1 226 ? 11.452 0.993 -18.666 1.00 95.12 226 ILE A O 1
ATOM 1831 N N . PHE A 1 227 ? 11.373 2.856 -19.919 1.00 96.00 227 PHE A N 1
ATOM 1832 C CA . PHE A 1 227 ? 12.408 2.417 -20.857 1.00 96.00 227 PHE A CA 1
ATOM 1833 C C . PHE A 1 227 ? 13.764 2.224 -20.181 1.00 96.00 227 PHE A C 1
ATOM 1835 O O . PHE A 1 227 ? 14.386 1.176 -20.377 1.00 96.00 227 PHE A O 1
ATOM 1842 N N . LYS A 1 228 ? 14.192 3.165 -19.322 1.00 95.25 228 LYS A N 1
ATOM 1843 C CA . LYS A 1 228 ? 15.395 2.988 -18.492 1.00 95.25 228 LYS A CA 1
ATOM 1844 C C . LYS A 1 228 ? 15.361 1.651 -17.758 1.00 95.25 228 LYS A C 1
ATOM 1846 O O . LYS A 1 228 ? 16.289 0.851 -17.884 1.00 95.25 228 LYS A O 1
ATOM 1851 N N . ARG A 1 229 ? 14.291 1.390 -17.003 1.00 95.94 229 ARG A N 1
ATOM 1852 C CA . ARG A 1 229 ? 14.208 0.193 -16.163 1.00 95.94 229 ARG A CA 1
ATOM 1853 C C . ARG A 1 229 ? 14.057 -1.088 -16.985 1.00 95.94 229 ARG A C 1
ATOM 1855 O O . ARG A 1 229 ? 14.641 -2.107 -16.619 1.00 95.94 229 ARG A O 1
ATOM 1862 N N . TYR A 1 230 ? 13.335 -1.048 -18.102 1.00 96.69 230 TYR A N 1
ATOM 1863 C CA . TYR A 1 230 ? 13.241 -2.159 -19.052 1.00 96.69 230 TYR A CA 1
ATOM 1864 C C . TYR A 1 230 ? 14.629 -2.585 -19.552 1.00 96.69 230 TYR A C 1
ATOM 1866 O O . TYR A 1 230 ? 14.999 -3.754 -19.438 1.00 96.69 230 TYR A O 1
ATOM 1874 N N . ILE A 1 231 ? 15.452 -1.628 -19.995 1.00 95.75 231 ILE A N 1
ATOM 1875 C CA . ILE A 1 231 ? 16.835 -1.899 -20.412 1.00 95.75 231 ILE A CA 1
ATOM 1876 C C . ILE A 1 231 ? 17.655 -2.424 -19.222 1.00 95.75 231 ILE A C 1
ATOM 1878 O O . ILE A 1 231 ? 18.339 -3.442 -19.335 1.00 95.75 231 ILE A O 1
ATOM 1882 N N . GLU A 1 232 ? 17.571 -1.786 -18.051 1.00 94.56 232 GLU A N 1
ATOM 1883 C CA . GLU A 1 232 ? 18.310 -2.183 -16.839 1.00 94.56 232 GLU A CA 1
ATOM 1884 C C . GLU A 1 232 ? 17.978 -3.594 -16.340 1.00 94.56 232 GLU A C 1
ATOM 1886 O O . GLU A 1 232 ? 18.862 -4.260 -15.797 1.00 94.56 232 GLU A O 1
ATOM 1891 N N . THR A 1 233 ? 16.758 -4.077 -16.564 1.00 94.38 233 THR A N 1
ATOM 1892 C CA . THR A 1 233 ? 16.295 -5.397 -16.098 1.00 94.38 233 THR A CA 1
ATOM 1893 C C . THR A 1 233 ? 16.366 -6.488 -17.170 1.00 94.38 233 THR A C 1
ATOM 1895 O O . THR A 1 233 ? 16.367 -7.664 -16.821 1.00 94.38 233 THR A O 1
ATOM 1898 N N . SER A 1 234 ? 16.512 -6.138 -18.455 1.00 94.56 234 SER A N 1
ATOM 1899 C CA . SER A 1 234 ? 16.663 -7.120 -19.543 1.00 94.56 234 SER A CA 1
ATOM 1900 C C . SER A 1 234 ? 17.943 -7.957 -19.417 1.00 94.56 234 SER A C 1
ATOM 1902 O O . SER A 1 234 ? 19.011 -7.419 -19.133 1.00 94.56 234 SER A O 1
ATOM 1904 N N . GLU A 1 235 ? 17.885 -9.262 -19.681 1.00 92.81 235 GLU A N 1
ATOM 1905 C CA . GLU A 1 235 ? 19.094 -10.100 -19.754 1.00 92.81 235 GLU A CA 1
ATOM 1906 C C . GLU A 1 235 ? 19.977 -9.712 -20.952 1.00 92.81 235 GLU A C 1
ATOM 1908 O O . GLU A 1 235 ? 21.197 -9.610 -20.820 1.00 92.81 235 GLU A O 1
ATOM 1913 N N . ASP A 1 236 ? 19.353 -9.415 -22.096 1.00 93.94 236 ASP A N 1
ATOM 1914 C CA . ASP A 1 236 ? 20.017 -8.901 -23.293 1.00 93.94 236 ASP A CA 1
ATOM 1915 C C . ASP A 1 236 ? 19.800 -7.386 -23.401 1.00 93.94 236 ASP A C 1
ATOM 1917 O O . ASP A 1 236 ? 18.713 -6.903 -23.745 1.00 93.94 236 ASP A O 1
ATOM 1921 N N . LYS A 1 237 ? 20.846 -6.622 -23.070 1.00 92.81 237 LYS A N 1
ATOM 1922 C CA . LYS A 1 237 ? 20.810 -5.156 -23.114 1.00 92.81 237 LYS A CA 1
ATOM 1923 C C . LYS A 1 237 ? 20.678 -4.629 -24.536 1.00 92.81 237 LYS A C 1
ATOM 1925 O O . LYS A 1 237 ? 19.916 -3.690 -24.735 1.00 92.81 237 LYS A O 1
ATOM 1930 N N . GLN A 1 238 ? 21.376 -5.225 -25.505 1.00 93.25 238 GLN A N 1
ATOM 1931 C CA . GLN A 1 238 ? 21.362 -4.721 -26.880 1.00 93.25 238 GLN A CA 1
ATOM 1932 C C . GLN A 1 238 ? 20.012 -4.966 -27.529 1.00 93.25 238 GLN A C 1
ATOM 1934 O O . GLN A 1 238 ? 19.424 -4.043 -28.082 1.00 93.25 238 GLN A O 1
ATOM 1939 N N . SER A 1 239 ? 19.461 -6.173 -27.377 1.00 94.50 239 SER A N 1
ATOM 1940 C CA . SER A 1 239 ? 18.127 -6.453 -27.904 1.00 94.50 239 SER A CA 1
ATOM 1941 C C . SER A 1 239 ? 17.063 -5.545 -27.280 1.00 94.50 239 SER A C 1
ATOM 1943 O O . SER A 1 239 ? 16.139 -5.139 -27.982 1.00 94.50 239 SER A O 1
ATOM 1945 N N . ALA A 1 240 ? 17.178 -5.206 -25.991 1.00 95.69 240 ALA A N 1
ATOM 1946 C CA . ALA A 1 240 ? 16.260 -4.269 -25.345 1.00 95.69 240 ALA A CA 1
ATOM 1947 C C . ALA A 1 240 ? 16.413 -2.834 -25.873 1.00 95.69 240 ALA A C 1
ATOM 1949 O O . ALA A 1 240 ? 15.407 -2.166 -26.099 1.00 95.69 240 ALA A O 1
ATOM 1950 N N . ILE A 1 241 ? 17.646 -2.367 -26.093 1.00 95.81 241 ILE A N 1
ATOM 1951 C CA . ILE A 1 241 ? 17.927 -1.047 -26.679 1.00 95.81 241 ILE A CA 1
ATOM 1952 C C . ILE A 1 241 ? 17.345 -0.951 -28.093 1.00 95.81 241 ILE A C 1
ATOM 1954 O O . ILE A 1 241 ? 16.623 -0.000 -28.383 1.00 95.81 241 ILE A O 1
ATOM 1958 N N . GLU A 1 242 ? 17.605 -1.941 -28.949 1.00 95.56 242 GLU A N 1
ATOM 1959 C CA . GLU A 1 242 ? 17.094 -1.965 -30.325 1.00 95.56 242 GLU A CA 1
ATOM 1960 C C . GLU A 1 242 ? 15.567 -2.055 -30.368 1.00 95.56 242 GLU A C 1
ATOM 1962 O O . GLU A 1 242 ? 14.929 -1.385 -31.178 1.00 95.56 242 GLU A O 1
ATOM 1967 N N . HIS A 1 243 ? 14.957 -2.802 -29.443 1.00 96.88 243 HIS A N 1
ATOM 1968 C CA . HIS A 1 243 ? 13.506 -2.808 -29.292 1.00 96.88 243 HIS A CA 1
ATOM 1969 C C . HIS A 1 243 ? 12.969 -1.407 -28.957 1.00 96.88 243 HIS A C 1
ATOM 1971 O O . HIS A 1 243 ? 12.061 -0.930 -29.633 1.00 96.88 243 HIS A O 1
ATOM 1977 N N . VAL A 1 244 ? 13.556 -0.713 -27.974 1.00 96.75 244 VAL A N 1
ATOM 1978 C CA . VAL A 1 244 ? 13.146 0.656 -27.620 1.00 96.75 244 VAL A CA 1
ATOM 1979 C C . VAL A 1 244 ? 13.334 1.613 -28.802 1.00 96.75 244 VAL A C 1
ATOM 1981 O O . VAL A 1 244 ? 12.409 2.358 -29.113 1.00 96.75 244 VAL A O 1
ATOM 1984 N N . LYS A 1 245 ? 14.472 1.574 -29.511 1.00 95.19 245 LYS A N 1
ATOM 1985 C CA . LYS A 1 245 ? 14.697 2.391 -30.721 1.00 95.19 245 LYS A CA 1
ATOM 1986 C C . LYS A 1 245 ? 13.615 2.136 -31.779 1.00 95.19 245 LYS A C 1
ATOM 1988 O O . LYS A 1 245 ? 12.994 3.086 -32.251 1.00 95.19 245 LYS A O 1
ATOM 1993 N N . GLY A 1 246 ? 13.322 0.867 -32.072 1.00 96.56 246 GLY A N 1
ATOM 1994 C CA . GLY A 1 246 ? 12.292 0.475 -33.036 1.00 96.56 246 GLY A CA 1
ATOM 1995 C C . GLY A 1 246 ? 10.885 0.961 -32.669 1.00 96.56 246 GLY A C 1
ATOM 1996 O O . GLY A 1 246 ? 10.106 1.315 -33.555 1.00 96.56 246 GLY A O 1
ATOM 1997 N N . LEU A 1 247 ? 10.560 1.048 -31.373 1.00 96.69 247 LEU A N 1
ATOM 1998 C CA . LEU A 1 247 ? 9.298 1.632 -30.908 1.00 96.69 247 LEU A CA 1
ATOM 1999 C C . LEU A 1 247 ? 9.194 3.130 -31.239 1.00 96.69 247 LEU A C 1
ATOM 2001 O O . LEU A 1 247 ? 8.153 3.569 -31.722 1.00 96.69 247 LEU A O 1
ATOM 2005 N N . PHE A 1 248 ? 10.260 3.912 -31.041 1.00 95.62 248 PHE A N 1
ATOM 2006 C CA . PHE A 1 248 ? 10.273 5.334 -31.422 1.00 95.62 248 PHE A CA 1
ATOM 2007 C C . PHE A 1 248 ? 10.201 5.534 -32.939 1.00 95.62 248 PHE A C 1
ATOM 2009 O O . PHE A 1 248 ? 9.467 6.405 -33.403 1.00 95.62 248 PHE A O 1
ATOM 2016 N N . GLU A 1 249 ? 10.918 4.715 -33.714 1.00 95.50 249 GLU A N 1
ATOM 2017 C CA . GLU A 1 249 ? 10.878 4.762 -35.181 1.00 95.50 249 GLU A CA 1
ATOM 2018 C C . GLU A 1 249 ? 9.470 4.498 -35.723 1.00 95.50 249 GLU A C 1
ATOM 2020 O O . GLU A 1 249 ? 9.004 5.216 -36.610 1.00 95.50 249 GLU A O 1
ATOM 2025 N N . LYS A 1 250 ? 8.770 3.506 -35.158 1.00 95.44 250 LYS A N 1
ATOM 2026 C CA . LYS A 1 250 ? 7.390 3.156 -35.520 1.00 95.44 250 LYS A CA 1
ATOM 2027 C C . LYS A 1 250 ? 6.412 4.310 -35.278 1.00 95.44 250 LYS A C 1
ATOM 2029 O O . LYS A 1 250 ? 5.538 4.536 -36.112 1.00 95.44 250 LYS A O 1
ATOM 2034 N N . GLU A 1 251 ? 6.582 5.050 -34.185 1.00 92.81 251 GLU A N 1
ATOM 2035 C CA . GLU A 1 251 ? 5.766 6.230 -33.861 1.00 92.81 251 GLU A CA 1
ATOM 2036 C C . GLU A 1 251 ? 6.223 7.511 -34.583 1.00 92.81 251 GLU A C 1
ATOM 2038 O O . GLU A 1 251 ? 5.554 8.542 -34.509 1.00 92.81 251 GLU A O 1
ATOM 2043 N N . GLY A 1 252 ? 7.360 7.478 -35.290 1.00 92.69 252 GLY A N 1
ATOM 2044 C CA . GLY A 1 252 ? 7.943 8.659 -35.931 1.00 92.69 252 GLY A CA 1
ATOM 2045 C C . GLY A 1 252 ? 8.440 9.712 -34.934 1.00 92.69 252 GLY A C 1
ATOM 2046 O O . GLY A 1 252 ? 8.435 10.904 -35.245 1.00 92.69 252 GLY A O 1
ATOM 2047 N N . LEU A 1 253 ? 8.844 9.285 -33.734 1.00 92.12 253 LEU A N 1
ATOM 2048 C CA . LEU A 1 253 ? 9.303 10.145 -32.644 1.00 92.12 253 LEU A CA 1
ATOM 2049 C C . LEU A 1 253 ? 10.826 10.112 -32.505 1.00 92.12 253 LEU A C 1
ATOM 2051 O O . LEU A 1 253 ? 11.484 9.119 -32.812 1.00 92.12 253 LEU A O 1
ATOM 2055 N N . ASN A 1 254 ? 11.400 11.200 -31.993 1.00 91.06 254 ASN A N 1
ATOM 2056 C CA . ASN A 1 254 ? 12.835 11.288 -31.760 1.00 91.06 254 ASN A CA 1
ATOM 2057 C C . ASN A 1 254 ? 13.193 10.807 -30.346 1.00 91.06 254 ASN A C 1
ATOM 2059 O O . ASN A 1 254 ? 12.944 11.504 -29.364 1.00 91.06 254 ASN A O 1
ATOM 2063 N N . ILE A 1 255 ? 13.842 9.644 -30.241 1.00 92.19 255 ILE A N 1
ATOM 2064 C CA . ILE A 1 255 ? 14.303 9.095 -28.954 1.00 92.19 255 ILE A CA 1
ATOM 2065 C C . ILE A 1 255 ? 15.272 10.029 -28.210 1.00 92.19 255 ILE A C 1
ATOM 2067 O O . ILE A 1 255 ? 15.339 9.984 -26.984 1.00 92.19 255 ILE A O 1
ATOM 2071 N N . ALA A 1 256 ? 15.973 10.926 -28.915 1.00 90.00 256 ALA A N 1
ATOM 2072 C CA . ALA A 1 256 ? 16.899 11.876 -28.300 1.00 90.00 256 ALA A CA 1
ATOM 2073 C C . ALA A 1 256 ? 16.222 12.867 -27.332 1.00 90.00 256 ALA A C 1
ATOM 2075 O O . ALA A 1 256 ? 16.907 13.485 -26.523 1.00 90.00 256 ALA A O 1
ATOM 2076 N N . GLU A 1 257 ? 14.895 13.008 -27.395 1.00 87.88 257 GLU A N 1
ATOM 2077 C CA . GLU A 1 257 ? 14.106 13.833 -26.471 1.00 87.88 257 GLU A CA 1
ATOM 2078 C C . GLU A 1 257 ? 13.898 13.163 -25.098 1.00 87.88 257 GLU A C 1
ATOM 2080 O O . GLU A 1 257 ? 13.414 13.798 -24.166 1.00 87.88 257 GLU A O 1
ATOM 2085 N N . CYS A 1 258 ? 14.266 11.885 -24.955 1.00 89.62 258 CYS A N 1
ATOM 2086 C CA . CYS A 1 258 ? 14.145 11.106 -23.722 1.00 89.62 258 CYS A CA 1
ATOM 2087 C C . CYS A 1 258 ? 15.508 11.009 -23.019 1.00 89.62 258 CYS A C 1
ATOM 2089 O O . CYS A 1 258 ? 16.273 10.064 -23.229 1.00 89.62 258 CYS A O 1
ATOM 2091 N N . GLU A 1 259 ? 15.840 12.024 -22.217 1.00 91.31 259 GLU A N 1
ATOM 2092 C CA . GLU A 1 259 ? 17.166 12.189 -21.607 1.00 91.31 259 GLU A CA 1
ATOM 2093 C C . GLU A 1 259 ? 17.587 10.991 -20.736 1.00 91.31 259 GLU A C 1
ATOM 2095 O O . GLU A 1 259 ? 18.733 10.536 -20.826 1.00 91.31 259 GLU A O 1
ATOM 2100 N N . ILE A 1 260 ? 16.679 10.442 -19.917 1.00 90.81 260 ILE A N 1
ATOM 2101 C CA . ILE A 1 260 ? 16.986 9.335 -18.996 1.00 90.81 260 ILE A CA 1
ATOM 2102 C C . ILE A 1 260 ? 17.229 8.040 -19.786 1.00 90.81 260 ILE A C 1
ATOM 2104 O O . ILE A 1 260 ? 18.172 7.288 -19.498 1.00 90.81 260 ILE A O 1
ATOM 2108 N N . THR A 1 261 ? 16.413 7.784 -20.807 1.00 92.81 261 THR A N 1
ATOM 2109 C CA . THR A 1 261 ? 16.555 6.644 -21.719 1.00 92.81 261 THR A CA 1
ATOM 2110 C C . THR A 1 261 ? 17.868 6.741 -22.478 1.00 92.81 261 THR A C 1
ATOM 2112 O O . THR A 1 261 ? 18.637 5.783 -22.474 1.00 92.81 261 THR A O 1
ATOM 2115 N N . MET A 1 262 ? 18.186 7.901 -23.056 1.00 94.00 262 MET A N 1
ATOM 2116 C CA . MET A 1 262 ? 19.429 8.102 -23.803 1.00 94.00 262 MET A CA 1
ATOM 2117 C C . MET A 1 262 ? 20.671 7.934 -22.928 1.00 94.00 262 MET A C 1
ATOM 2119 O O . MET A 1 262 ? 21.624 7.274 -23.342 1.00 94.00 262 MET A O 1
ATOM 2123 N N . ALA A 1 263 ? 20.655 8.450 -21.696 1.00 92.69 263 ALA A N 1
ATOM 2124 C CA . ALA A 1 263 ? 21.735 8.215 -20.740 1.00 92.69 263 ALA A CA 1
ATOM 2125 C C . ALA A 1 263 ? 21.897 6.718 -20.407 1.00 92.69 263 ALA A C 1
ATOM 2127 O O . ALA A 1 263 ? 23.017 6.222 -20.254 1.00 92.69 263 ALA A O 1
ATOM 2128 N N . THR A 1 264 ? 20.786 5.980 -20.331 1.00 93.94 264 THR A N 1
ATOM 2129 C CA . THR A 1 264 ? 20.788 4.531 -20.083 1.00 93.94 264 THR A CA 1
ATOM 2130 C C . THR A 1 264 ? 21.319 3.747 -21.283 1.00 93.94 264 THR A C 1
ATOM 2132 O O . THR A 1 264 ? 22.132 2.843 -21.091 1.00 93.94 264 THR A O 1
ATOM 2135 N N . ILE A 1 265 ? 20.917 4.115 -22.504 1.00 93.75 265 ILE A N 1
ATOM 2136 C CA . ILE A 1 265 ? 21.435 3.543 -23.754 1.00 93.75 265 ILE A CA 1
ATOM 2137 C C . ILE A 1 265 ? 22.943 3.769 -23.830 1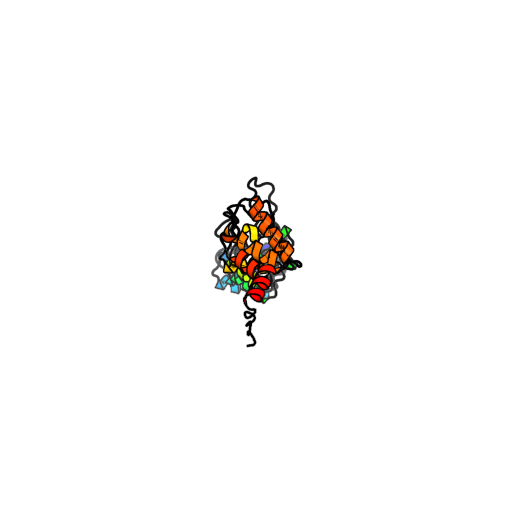.00 93.75 265 ILE A C 1
ATOM 2139 O O . ILE A 1 265 ? 23.681 2.801 -23.941 1.00 93.75 265 ILE A O 1
ATOM 2143 N N . ALA A 1 266 ? 23.424 5.002 -23.653 1.00 90.44 266 ALA A N 1
ATOM 2144 C CA . ALA A 1 266 ? 24.853 5.320 -23.725 1.00 90.44 266 ALA A CA 1
ATOM 2145 C C . ALA A 1 266 ? 25.716 4.506 -22.739 1.00 90.44 266 ALA A C 1
ATOM 2147 O O . ALA A 1 266 ? 26.882 4.230 -23.011 1.00 90.44 266 ALA A O 1
ATOM 2148 N N . ARG A 1 267 ? 25.152 4.098 -21.593 1.00 89.62 267 ARG A N 1
ATOM 2149 C CA . ARG A 1 267 ? 25.839 3.245 -20.610 1.00 89.62 267 ARG A CA 1
ATOM 2150 C C . ARG A 1 267 ? 25.995 1.793 -21.074 1.00 89.62 267 ARG A C 1
ATOM 2152 O O . ARG A 1 267 ? 26.921 1.120 -20.623 1.00 89.62 267 ARG A O 1
ATOM 2159 N N . TYR A 1 268 ? 25.077 1.296 -21.898 1.00 87.00 268 TYR A N 1
ATOM 2160 C CA . TYR A 1 268 ? 24.998 -0.116 -22.274 1.00 87.00 268 TYR A CA 1
ATOM 2161 C C . TYR A 1 268 ? 25.242 -0.386 -23.757 1.00 87.00 268 TYR A C 1
ATOM 2163 O O . TYR A 1 268 ? 25.464 -1.539 -24.108 1.00 87.00 268 TYR A O 1
ATOM 2171 N N . ASP A 1 269 ? 25.225 0.626 -24.617 1.00 78.88 269 ASP A N 1
ATOM 2172 C CA . ASP A 1 269 ? 25.473 0.495 -26.048 1.00 78.88 269 ASP A CA 1
ATOM 2173 C C . ASP A 1 269 ? 26.951 0.147 -26.297 1.00 78.88 269 ASP A C 1
ATOM 2175 O O . ASP A 1 269 ? 27.870 0.918 -26.000 1.00 78.88 269 ASP A O 1
ATOM 2179 N N . CYS A 1 270 ? 27.192 -1.065 -26.800 1.00 64.44 270 CYS A N 1
ATOM 2180 C CA . CYS A 1 270 ? 28.537 -1.559 -27.057 1.00 64.44 270 CYS A CA 1
ATOM 2181 C C . CYS A 1 270 ? 29.196 -0.839 -28.238 1.00 64.44 270 CYS A C 1
ATOM 2183 O O . CYS A 1 270 ? 30.422 -0.745 -28.239 1.00 64.44 270 CYS A O 1
ATOM 2185 N N . GLU A 1 271 ? 28.433 -0.317 -29.205 1.00 61.41 271 GLU A N 1
ATOM 2186 C CA . GLU A 1 271 ? 28.995 0.437 -30.332 1.00 61.41 271 GLU A CA 1
ATOM 2187 C C . GLU A 1 271 ? 29.577 1.769 -29.849 1.00 61.41 271 GLU A C 1
ATOM 2189 O O . GLU A 1 271 ? 30.727 2.073 -30.161 1.00 61.41 271 GLU A O 1
ATOM 2194 N N . ALA A 1 272 ? 28.872 2.485 -28.966 1.00 54.78 272 ALA A N 1
ATOM 2195 C CA . ALA A 1 272 ? 29.370 3.716 -28.343 1.00 54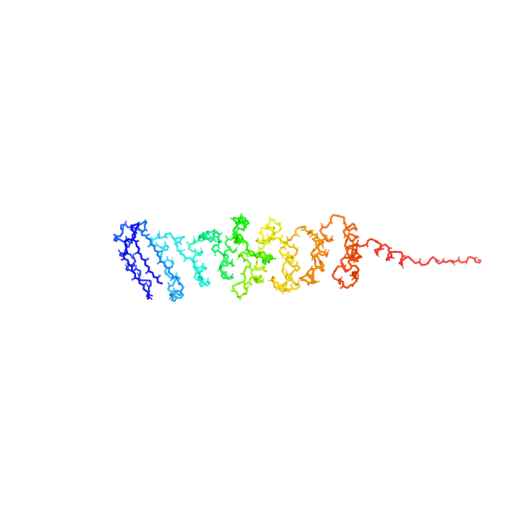.78 272 ALA A CA 1
ATOM 2196 C C . ALA A 1 272 ? 30.616 3.481 -27.461 1.00 54.78 272 ALA A C 1
ATOM 2198 O O . ALA A 1 272 ? 31.551 4.288 -27.449 1.00 54.78 272 ALA A O 1
ATOM 2199 N N . ILE A 1 273 ? 30.666 2.353 -26.739 1.00 53.56 273 ILE A N 1
ATOM 2200 C CA . ILE A 1 273 ? 31.840 1.958 -25.943 1.00 53.56 273 ILE A CA 1
ATOM 2201 C C . ILE A 1 273 ? 33.025 1.618 -26.861 1.00 53.56 273 ILE A C 1
ATOM 2203 O O . ILE A 1 273 ? 34.143 2.071 -26.612 1.00 53.56 273 ILE A O 1
ATOM 2207 N N . LEU A 1 274 ? 32.805 0.850 -27.932 1.00 51.16 274 LEU A N 1
ATOM 2208 C CA . LEU A 1 274 ? 33.846 0.471 -28.893 1.00 51.16 274 LEU A CA 1
ATOM 2209 C C . LEU A 1 274 ? 34.399 1.685 -29.656 1.00 51.16 274 LEU A C 1
ATOM 2211 O O . LEU A 1 274 ? 35.617 1.799 -29.800 1.00 51.16 274 LEU A O 1
ATOM 2215 N N . GLU A 1 275 ? 33.547 2.622 -30.075 1.00 51.09 275 GLU A N 1
ATOM 2216 C CA . GLU A 1 275 ? 33.948 3.845 -30.778 1.00 51.09 275 GLU A CA 1
ATOM 2217 C C . GLU A 1 275 ? 34.877 4.716 -29.902 1.00 51.09 275 GLU A C 1
ATOM 2219 O O . GLU A 1 275 ? 35.954 5.136 -30.345 1.00 51.09 275 GLU A O 1
ATOM 2224 N N . ALA A 1 276 ? 34.571 4.856 -28.604 1.00 54.50 276 ALA A N 1
ATOM 2225 C CA . ALA A 1 276 ? 35.425 5.547 -27.629 1.00 54.50 276 ALA A CA 1
ATOM 2226 C C . ALA A 1 276 ? 36.810 4.886 -27.429 1.00 54.50 276 ALA A C 1
ATOM 2228 O O . ALA A 1 276 ? 37.817 5.580 -27.234 1.00 54.50 276 ALA A O 1
ATOM 2229 N N . PHE A 1 277 ? 36.900 3.553 -27.522 1.00 51.41 277 PHE A N 1
ATOM 2230 C CA . PHE A 1 277 ? 38.181 2.833 -27.478 1.00 51.41 277 PHE A CA 1
ATOM 2231 C C . PHE A 1 277 ? 38.966 2.922 -28.797 1.00 51.41 277 PHE A C 1
ATOM 2233 O O . PHE A 1 277 ? 40.197 2.910 -28.773 1.00 51.41 277 PHE A O 1
ATOM 2240 N N . THR A 1 278 ? 38.301 3.067 -29.947 1.00 51.62 278 THR A N 1
ATOM 2241 C CA . THR A 1 278 ? 38.996 3.248 -31.237 1.00 51.62 278 THR A CA 1
ATOM 2242 C C . THR A 1 278 ? 39.579 4.652 -31.426 1.00 51.62 278 THR A C 1
ATOM 2244 O O . THR A 1 278 ? 40.639 4.789 -32.037 1.00 51.62 278 THR A O 1
ATOM 2247 N N . HIS A 1 279 ? 38.976 5.690 -30.835 1.00 53.66 279 HIS A N 1
ATOM 2248 C CA . HIS A 1 279 ? 39.478 7.071 -30.904 1.00 53.66 279 HIS A CA 1
ATOM 2249 C C . HIS A 1 279 ? 40.607 7.406 -29.911 1.00 53.66 279 HIS A C 1
ATOM 2251 O O . HIS A 1 279 ? 41.190 8.486 -29.988 1.00 53.66 279 HIS A O 1
ATOM 2257 N N . THR A 1 280 ? 40.949 6.495 -28.995 1.00 51.38 280 THR A N 1
ATOM 2258 C CA . THR A 1 280 ? 42.050 6.667 -28.025 1.00 51.38 280 THR A CA 1
ATOM 2259 C C . THR A 1 280 ? 43.334 5.926 -28.412 1.00 51.38 280 THR A C 1
ATOM 2261 O O . THR A 1 280 ? 44.336 6.014 -27.697 1.00 51.38 280 THR A O 1
ATOM 2264 N N . ALA A 1 281 ? 43.360 5.242 -29.561 1.00 48.38 281 ALA A N 1
ATOM 2265 C CA . ALA A 1 281 ? 44.585 4.664 -30.101 1.00 48.38 281 ALA A CA 1
ATOM 2266 C C . ALA A 1 281 ? 45.531 5.789 -30.586 1.00 48.38 281 ALA A C 1
ATOM 2268 O O . ALA A 1 281 ? 45.141 6.578 -31.448 1.00 48.38 281 ALA A O 1
ATOM 2269 N N . PRO A 1 282 ? 46.769 5.901 -30.062 1.00 49.09 282 PRO A N 1
ATOM 2270 C CA . PRO A 1 282 ? 47.691 6.945 -30.492 1.00 49.09 282 PRO A CA 1
ATOM 2271 C C . PRO A 1 282 ? 48.081 6.732 -31.958 1.00 49.09 282 PRO A C 1
ATOM 2273 O O . PRO A 1 282 ? 48.426 5.615 -32.353 1.00 49.09 282 PRO A O 1
ATOM 2276 N N . GLU A 1 283 ? 48.049 7.806 -32.755 1.00 53.50 283 GLU A N 1
ATOM 2277 C CA . GLU A 1 283 ? 48.474 7.775 -34.156 1.00 53.50 283 GLU A CA 1
ATOM 2278 C C . GLU A 1 283 ? 49.859 7.129 -34.280 1.00 53.50 283 GLU A C 1
ATOM 2280 O O . GLU A 1 283 ? 50.831 7.528 -33.626 1.00 53.50 283 GLU A O 1
ATOM 2285 N N . THR A 1 284 ? 49.964 6.114 -35.138 1.00 46.62 284 THR A N 1
ATOM 2286 C CA . THR A 1 284 ? 51.233 5.456 -35.432 1.00 46.62 284 THR A CA 1
ATOM 2287 C C . THR A 1 284 ? 52.214 6.469 -36.016 1.00 46.62 284 THR A C 1
ATOM 2289 O O . THR A 1 284 ? 52.116 6.864 -37.180 1.00 46.62 284 THR A O 1
ATOM 2292 N N . SER A 1 285 ? 53.190 6.878 -35.203 1.00 46.72 285 SER A N 1
ATOM 2293 C CA . SER A 1 285 ? 54.300 7.730 -35.622 1.00 46.72 285 SER A CA 1
ATOM 2294 C C . SER A 1 285 ? 55.089 7.031 -36.729 1.00 46.72 285 SER A C 1
ATOM 2296 O O . SER A 1 285 ? 55.846 6.086 -36.494 1.00 46.72 285 SER A O 1
ATOM 2298 N N . THR A 1 286 ? 54.920 7.501 -37.963 1.00 50.31 286 THR A N 1
ATOM 2299 C CA . THR A 1 286 ? 55.684 6.993 -39.102 1.00 50.31 286 THR A CA 1
ATOM 2300 C C . THR A 1 286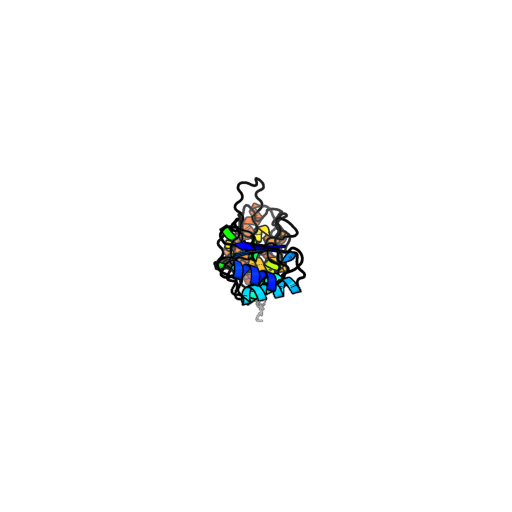 ? 57.073 7.631 -39.077 1.00 50.31 286 THR A C 1
ATOM 2302 O O . THR A 1 286 ? 57.325 8.662 -39.701 1.00 50.31 286 THR A O 1
ATOM 2305 N N . ARG A 1 287 ? 58.007 7.045 -38.321 1.00 45.19 287 ARG A N 1
ATOM 2306 C CA . ARG A 1 287 ? 59.406 7.492 -38.311 1.00 45.19 287 ARG A CA 1
ATOM 2307 C C . ARG A 1 287 ? 60.088 7.035 -39.607 1.00 45.19 287 ARG A C 1
ATOM 2309 O O . ARG A 1 287 ? 60.539 5.896 -39.712 1.00 45.19 287 ARG A O 1
ATOM 2316 N N . ARG A 1 288 ? 60.163 7.928 -40.605 1.00 49.94 288 ARG A N 1
ATOM 2317 C CA . ARG A 1 288 ? 61.027 7.767 -41.791 1.00 49.94 288 ARG A CA 1
ATOM 2318 C C . ARG A 1 288 ? 62.472 7.556 -41.324 1.00 49.94 288 ARG A C 1
ATOM 2320 O O . ARG A 1 288 ? 63.041 8.435 -40.681 1.00 49.94 288 ARG A O 1
ATOM 2327 N N . ARG A 1 289 ? 63.056 6.400 -41.646 1.00 45.53 289 ARG A N 1
ATOM 2328 C CA . ARG A 1 289 ? 64.510 6.195 -41.588 1.00 45.53 289 ARG A CA 1
ATOM 2329 C C . ARG A 1 289 ? 65.129 6.901 -42.798 1.00 45.53 289 ARG A C 1
ATOM 2331 O O . ARG A 1 289 ? 64.788 6.550 -43.925 1.00 45.53 289 ARG A O 1
ATOM 2338 N N . MET A 1 290 ? 65.967 7.904 -42.539 1.00 44.03 290 MET A N 1
ATOM 2339 C CA . MET A 1 290 ? 67.019 8.354 -43.457 1.00 44.03 290 MET A CA 1
ATOM 2340 C C . MET A 1 290 ? 68.279 7.544 -43.183 1.00 44.03 290 MET A C 1
ATOM 2342 O O . MET A 1 290 ? 68.511 7.244 -41.988 1.00 44.03 290 MET A O 1
#

Sequence (290 aa):
MMSISDTNGKLLYRNLTEINQDDIIDAIVRAGGVNNIDIFIDLDVYPQKESVEGIRFLKTIGYDISNINIFTCSPDIGVELIKQGYDMYKLRSNNKPVIADCDLKVIKECLNQGLDMSKFTKENHFSFYAESPMLINKISHFLESFQNINFVDEKKLELFIDSGVFNSKNASDFDGYVPLYYFCDSRYGGKLSDKLLDKLINVYDKIDIIEDRIFDPDNERAKDFIFKRYIETSEDKQSAIEHVKGLFEKEGLNIAECEITMATIARYDCEAILEAFTHTAPETSTRRRM

Nearest PDB structures (foldseek):
  7b2m-assembly1_B  TM=1.790E-01  e=5.430E+00  Homo sapiens
  5jtw-assembly2_E  TM=1.383E-01  e=6.690E+00  Homo sapiens

Mean predicted aligned error: 8.72 Å

Organism: Escherichia coli (NCBI:txid562)